Protein AF-A0AAW0WHL3-F1 (afdb_monomer)

Solvent-accessible surface area (backbone atoms only — not comparable to full-atom values): 13696 Å² total; per-residue (Å²): 139,85,84,81,86,74,85,81,77,80,84,83,84,79,87,81,83,86,77,80,96,72,96,85,76,81,80,81,77,78,65,66,91,83,67,75,61,78,53,76,78,51,84,67,48,48,24,46,92,56,57,14,41,67,44,44,52,48,46,15,25,45,14,37,62,62,47,67,28,55,87,68,81,72,62,84,59,88,93,45,64,52,100,60,37,62,56,58,58,31,62,34,59,70,86,75,91,58,86,61,59,57,37,34,36,36,40,37,28,53,90,46,64,87,78,68,83,86,84,86,56,80,92,39,88,88,74,47,74,88,44,60,37,28,32,30,44,75,74,52,76,73,56,55,67,41,48,54,88,66,73,98,44,64,64,37,61,54,45,74,66,46,52,59,39,43,55,73,68,47,67,91,74,38,52,65,62,33,42,93,73,78,81,84,90,82,67,41,42,46,25,53,34,41,34,39,77,60,72,83,74,78,77,83,81,79,86,70,81,82,86,131

Structure (mmCIF, N/CA/C/O backbone):
data_AF-A0AAW0WHL3-F1
#
_entry.id   AF-A0AAW0WHL3-F1
#
loop_
_atom_site.group_PDB
_atom_site.id
_atom_site.type_symbol
_atom_site.label_atom_id
_atom_site.label_alt_id
_atom_site.label_comp_id
_atom_site.label_asym_id
_atom_site.label_entity_id
_atom_site.label_seq_id
_atom_site.pdbx_PDB_ins_code
_atom_site.Cartn_x
_atom_site.Cartn_y
_atom_site.Cartn_z
_atom_site.occupancy
_atom_site.B_iso_or_equiv
_atom_site.auth_seq_id
_atom_site.auth_comp_id
_atom_site.auth_asym_id
_atom_site.auth_atom_id
_atom_site.pdbx_PDB_model_num
ATOM 1 N N . GLY A 1 1 ? -8.095 -9.177 -49.775 1.00 37.09 1 GLY A N 1
ATOM 2 C CA . GLY A 1 1 ? -7.436 -8.198 -48.889 1.00 37.09 1 GLY A CA 1
ATOM 3 C C . GLY A 1 1 ? -8.324 -6.984 -48.756 1.00 37.09 1 GLY A C 1
ATOM 4 O O . GLY A 1 1 ? -8.655 -6.384 -49.768 1.00 37.09 1 GLY A 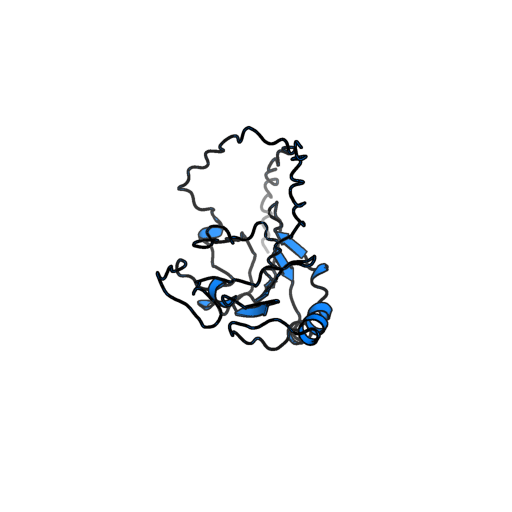O 1
ATOM 5 N N . ARG A 1 2 ? -8.793 -6.676 -47.546 1.00 31.14 2 ARG A N 1
ATOM 6 C CA . ARG A 1 2 ? -9.726 -5.577 -47.272 1.00 31.14 2 ARG A CA 1
ATOM 7 C C . ARG A 1 2 ? -9.172 -4.804 -46.082 1.00 31.14 2 ARG A C 1
ATOM 9 O O . ARG A 1 2 ? -9.153 -5.346 -44.987 1.00 31.14 2 ARG A O 1
ATOM 16 N N . VAL A 1 3 ? -8.740 -3.566 -46.288 1.00 31.14 3 VAL A N 1
ATOM 17 C CA . VAL A 1 3 ? -8.501 -2.628 -45.186 1.00 31.14 3 VAL A CA 1
ATOM 18 C C . VAL A 1 3 ? -9.362 -1.406 -45.462 1.00 31.14 3 VAL A C 1
ATOM 20 O O . VAL A 1 3 ? -9.093 -0.621 -46.368 1.00 31.14 3 VAL A O 1
ATOM 23 N N . LYS A 1 4 ? -10.468 -1.308 -44.719 1.00 29.98 4 LYS A N 1
ATOM 24 C CA . LYS A 1 4 ? -11.281 -0.097 -44.633 1.00 29.98 4 LYS A CA 1
ATOM 25 C C . LYS A 1 4 ? -10.531 0.880 -43.727 1.00 29.98 4 LYS A C 1
ATOM 27 O O . LYS A 1 4 ? -10.245 0.543 -42.585 1.00 29.98 4 LYS A O 1
ATOM 32 N N . ARG A 1 5 ? -10.233 2.076 -44.237 1.00 32.75 5 ARG A N 1
ATOM 33 C CA . ARG A 1 5 ? -9.860 3.231 -43.413 1.00 32.75 5 ARG A CA 1
ATOM 34 C C . ARG A 1 5 ? -11.083 3.627 -42.584 1.00 32.75 5 ARG A C 1
ATOM 36 O O . ARG A 1 5 ? -12.128 3.920 -43.162 1.00 32.75 5 ARG A O 1
ATOM 43 N N . THR A 1 6 ? -10.970 3.607 -41.262 1.00 32.81 6 THR A N 1
ATOM 44 C CA . THR A 1 6 ? -11.944 4.225 -40.358 1.00 32.81 6 THR A CA 1
ATOM 45 C C . THR A 1 6 ? -11.430 5.595 -39.939 1.00 32.81 6 THR A C 1
ATOM 47 O O . THR A 1 6 ? -10.266 5.747 -39.574 1.00 32.81 6 THR A O 1
ATOM 50 N N . ASN A 1 7 ? -12.313 6.584 -40.052 1.00 28.14 7 ASN A N 1
ATOM 51 C CA . ASN A 1 7 ? -12.097 7.981 -39.703 1.00 28.14 7 ASN A CA 1
ATOM 52 C C . ASN A 1 7 ? -11.743 8.131 -38.217 1.00 28.14 7 ASN A C 1
ATOM 54 O O . ASN A 1 7 ? -12.472 7.637 -37.360 1.00 28.14 7 ASN A O 1
ATOM 58 N N . PHE A 1 8 ? -10.660 8.849 -37.925 1.00 29.41 8 PHE A N 1
ATOM 59 C CA . PHE A 1 8 ? -10.383 9.368 -36.589 1.00 29.41 8 PHE A CA 1
ATOM 60 C C . PHE A 1 8 ? -11.231 10.630 -36.374 1.00 29.41 8 PHE A C 1
ATOM 62 O O . PHE A 1 8 ? -11.129 11.576 -37.156 1.00 29.41 8 PHE A O 1
ATOM 69 N N . SER A 1 9 ? -12.073 10.647 -35.337 1.00 28.12 9 SER A N 1
ATOM 70 C CA . SER A 1 9 ? -12.619 11.902 -34.800 1.00 28.12 9 SER A CA 1
ATOM 71 C C . SER A 1 9 ? -11.505 12.676 -34.084 1.00 28.12 9 SER A C 1
ATOM 73 O O . SER A 1 9 ? -10.630 12.043 -33.488 1.00 28.12 9 SER A O 1
ATOM 75 N N . PRO A 1 10 ? -11.511 14.021 -34.122 1.00 27.59 10 PRO A N 1
ATOM 76 C CA . PRO A 1 10 ? -10.500 14.818 -33.435 1.00 27.59 10 PRO A CA 1
ATOM 77 C C . PRO A 1 10 ? -10.608 14.637 -31.909 1.00 27.59 10 PRO A C 1
ATOM 79 O O . PRO A 1 10 ? -11.709 14.394 -31.404 1.00 27.59 10 PRO A O 1
ATOM 82 N N . PRO A 1 11 ? -9.495 14.750 -31.160 1.00 30.69 11 PRO A N 1
ATOM 83 C CA . PRO A 1 11 ? -9.531 14.673 -29.707 1.00 30.69 11 PRO A CA 1
ATOM 84 C C . PRO A 1 11 ? -10.353 15.835 -29.137 1.00 30.69 11 PRO A C 1
ATOM 86 O O . PRO A 1 11 ? -10.144 16.998 -29.480 1.00 30.69 11 PRO A O 1
ATOM 89 N N . VAL A 1 12 ? -11.300 15.494 -28.263 1.00 26.69 12 VAL A N 1
ATOM 90 C CA . VAL A 1 12 ? -12.067 16.447 -27.458 1.00 26.69 12 VAL A CA 1
ATOM 91 C C . VAL A 1 12 ? -11.096 17.135 -26.501 1.00 26.69 12 VAL A C 1
ATOM 93 O O . VAL A 1 12 ? -10.526 16.500 -25.617 1.00 26.69 12 VAL A O 1
ATOM 96 N N . THR A 1 13 ? -10.881 18.432 -26.701 1.00 22.72 13 THR A N 1
ATOM 97 C CA . THR A 1 13 ? -10.148 19.295 -25.773 1.00 22.72 13 THR A CA 1
ATOM 98 C C . THR A 1 13 ? -10.968 19.459 -24.494 1.00 22.72 13 THR A C 1
ATOM 100 O O . THR A 1 13 ? -12.087 19.967 -24.551 1.00 22.72 13 THR A O 1
ATOM 103 N N . PHE A 1 14 ? -10.426 19.061 -23.341 1.00 25.55 14 PHE A N 1
ATOM 104 C CA . PHE A 1 14 ? -10.975 19.453 -22.042 1.00 25.55 14 PHE A CA 1
ATOM 105 C C . PHE A 1 14 ? -10.187 20.647 -21.503 1.00 25.55 14 PHE A C 1
ATOM 107 O O . PHE A 1 14 ? -8.967 20.599 -21.365 1.00 25.55 14 PHE A O 1
ATOM 114 N N . THR A 1 15 ? -10.904 21.736 -21.238 1.00 22.33 15 THR A N 1
ATOM 115 C CA . THR A 1 15 ? -10.380 22.971 -20.653 1.00 22.33 15 THR A CA 1
ATOM 116 C C . THR A 1 15 ? -10.076 22.746 -19.173 1.00 22.33 15 THR A C 1
ATOM 118 O O . THR A 1 15 ? -10.987 22.435 -18.407 1.00 22.33 15 THR A O 1
ATOM 121 N N . LEU A 1 16 ? -8.821 22.931 -18.756 1.00 24.50 16 LEU A N 1
ATOM 122 C CA . LEU A 1 16 ? -8.461 23.017 -17.340 1.00 24.50 16 LEU A CA 1
ATOM 123 C C . LEU A 1 16 ? -8.397 24.499 -16.949 1.00 24.50 16 LEU A C 1
ATOM 125 O O . LEU A 1 16 ? -7.526 25.236 -17.410 1.00 24.50 16 LEU A O 1
ATOM 129 N N . SER A 1 17 ? -9.346 24.953 -16.136 1.00 24.95 17 SER A N 1
ATOM 130 C CA . SER A 1 17 ? -9.350 26.320 -15.609 1.00 24.95 17 SER A CA 1
ATOM 131 C C . SER A 1 17 ? -8.394 26.415 -14.419 1.00 24.95 17 SER A C 1
ATOM 133 O O . SER A 1 17 ? -8.605 25.760 -13.401 1.00 24.95 17 SER A O 1
ATOM 135 N N . TYR A 1 18 ? -7.357 27.243 -14.540 1.00 34.97 18 TYR A N 1
ATOM 136 C CA . TYR A 1 18 ? -6.459 27.618 -13.447 1.00 34.97 18 TYR A CA 1
ATOM 137 C C . TYR A 1 18 ? -7.195 28.532 -12.455 1.00 34.97 18 TYR A C 1
ATOM 139 O O . TYR A 1 18 ? -7.701 29.583 -12.849 1.00 34.97 18 TYR A O 1
ATOM 147 N N . ILE A 1 19 ? -7.253 28.145 -11.178 1.00 36.12 19 ILE A N 1
ATOM 148 C CA . ILE A 1 19 ? -7.745 29.001 -10.091 1.00 36.12 19 ILE A CA 1
ATOM 149 C C . ILE A 1 19 ? -6.558 29.270 -9.154 1.00 36.12 19 ILE A C 1
ATOM 151 O O . ILE A 1 19 ? -6.091 28.332 -8.505 1.00 36.12 19 ILE A O 1
ATOM 155 N N . PRO A 1 20 ? -6.030 30.506 -9.095 1.00 30.03 20 PRO A N 1
ATOM 156 C CA . PRO A 1 20 ? -4.962 30.848 -8.166 1.00 30.03 20 PRO A CA 1
ATOM 157 C C . PRO A 1 20 ? -5.454 30.812 -6.707 1.00 30.03 20 PRO A C 1
ATOM 159 O O . PRO A 1 20 ? -6.644 31.007 -6.446 1.00 30.03 20 PRO A O 1
ATOM 162 N N . PRO A 1 21 ? -4.548 30.563 -5.747 1.00 37.84 21 PRO A N 1
ATOM 163 C CA . PRO A 1 21 ? -4.902 30.370 -4.351 1.00 37.84 21 PRO A CA 1
ATOM 164 C C . PRO A 1 21 ? -5.177 31.717 -3.673 1.00 37.84 21 PRO A C 1
ATOM 166 O O . PRO A 1 21 ? -4.258 32.392 -3.220 1.00 37.84 21 PRO A O 1
ATOM 169 N N . ASP A 1 22 ? -6.450 32.089 -3.568 1.00 35.06 22 ASP A N 1
ATOM 170 C CA . ASP A 1 22 ? -6.924 32.996 -2.520 1.00 35.06 22 ASP A CA 1
ATOM 171 C C . ASP A 1 22 ? -8.140 32.363 -1.821 1.00 35.06 22 ASP A C 1
ATOM 173 O O . ASP A 1 22 ? -9.131 31.957 -2.435 1.00 35.06 22 ASP A O 1
ATOM 177 N N . MET A 1 23 ? -8.001 32.195 -0.509 1.00 47.47 23 MET A N 1
ATOM 178 C CA . MET A 1 23 ? -8.951 31.568 0.391 1.00 47.47 23 MET A CA 1
ATOM 179 C C . MET A 1 23 ? -10.020 32.577 0.816 1.00 47.47 23 MET A C 1
ATOM 181 O O . MET A 1 23 ? -9.799 33.307 1.772 1.00 47.47 23 MET A O 1
ATOM 185 N N . ALA A 1 24 ? -11.200 32.552 0.188 1.00 35.31 24 ALA A N 1
ATOM 186 C CA . ALA A 1 24 ? -12.509 32.766 0.837 1.00 35.31 24 ALA A CA 1
ATOM 187 C C . ALA A 1 24 ? -13.620 32.974 -0.202 1.00 35.31 24 ALA A C 1
ATOM 189 O O . ALA A 1 24 ? -14.166 34.064 -0.315 1.00 35.31 24 ALA A O 1
ATOM 190 N N . GLN A 1 25 ? -13.963 31.924 -0.953 1.00 36.16 25 GLN A N 1
ATOM 191 C CA . GLN A 1 25 ? -15.315 31.628 -1.461 1.00 36.16 25 GLN A CA 1
ATOM 192 C C . GLN A 1 25 ? -15.202 30.440 -2.419 1.00 36.16 25 GLN A C 1
ATOM 194 O O . GLN A 1 25 ? -14.789 30.573 -3.566 1.00 36.16 25 GLN A O 1
ATOM 199 N N . ARG A 1 26 ? -15.539 29.243 -1.928 1.00 38.53 26 ARG A N 1
ATOM 200 C CA . ARG A 1 26 ? -15.668 28.049 -2.772 1.00 38.53 26 ARG A CA 1
ATOM 201 C C . ARG A 1 26 ? -16.904 28.231 -3.663 1.00 38.53 26 ARG A C 1
ATOM 203 O O . ARG A 1 26 ? -17.996 28.342 -3.103 1.00 38.53 26 ARG A O 1
ATOM 210 N N . PRO A 1 27 ? -16.810 28.187 -5.003 1.00 33.56 27 PRO A N 1
ATOM 211 C CA . PRO A 1 27 ? -17.968 27.823 -5.795 1.00 33.56 27 PRO A CA 1
ATOM 212 C C . PRO A 1 27 ? -18.236 26.351 -5.487 1.00 33.56 27 PRO A C 1
ATOM 214 O O . PRO A 1 27 ? -17.395 25.488 -5.744 1.00 33.56 27 PRO A O 1
ATOM 217 N N . VAL A 1 28 ? -19.383 26.053 -4.884 1.00 37.66 28 VAL A N 1
ATOM 218 C CA . VAL A 1 28 ? -19.859 24.673 -4.796 1.00 37.66 28 VAL A CA 1
ATOM 219 C C . VAL A 1 28 ? -20.167 24.250 -6.227 1.00 37.66 28 VAL A C 1
ATOM 221 O O . VAL A 1 28 ? -21.220 24.586 -6.762 1.00 37.66 28 VAL A O 1
ATOM 224 N N . VAL A 1 29 ? -19.232 23.557 -6.876 1.00 41.84 29 VAL A N 1
ATOM 225 C CA . VAL A 1 29 ? -19.552 22.823 -8.096 1.00 41.84 29 VAL A CA 1
ATOM 226 C C . VAL A 1 29 ? -20.509 21.723 -7.661 1.00 41.84 29 VAL A C 1
ATOM 228 O O . VAL A 1 29 ? -20.109 20.739 -7.046 1.00 41.84 29 VAL A O 1
ATOM 231 N N . SER A 1 30 ? -21.799 21.930 -7.916 1.00 38.56 30 SER A N 1
ATOM 232 C CA . SER A 1 30 ? -22.819 20.908 -7.744 1.00 38.56 30 SER A CA 1
ATOM 233 C C . SER A 1 30 ? -22.672 19.886 -8.872 1.00 38.56 30 SER A C 1
ATOM 235 O O . SER A 1 30 ? -23.465 19.859 -9.814 1.00 38.56 30 SER A O 1
ATOM 237 N N . THR A 1 31 ? -21.644 19.043 -8.808 1.00 43.47 31 THR A N 1
ATOM 238 C CA . THR A 1 31 ? -21.809 17.696 -9.348 1.00 43.47 31 THR A CA 1
ATOM 239 C C . THR A 1 31 ? -22.897 17.048 -8.496 1.00 43.47 31 THR A C 1
ATOM 241 O O . THR A 1 31 ? -22.872 17.149 -7.266 1.00 43.47 31 THR A O 1
ATOM 244 N N . SER A 1 32 ? -23.936 16.482 -9.116 1.00 41.97 32 SER A N 1
ATOM 245 C CA . SER A 1 32 ? -24.928 15.723 -8.354 1.00 41.97 32 SER A CA 1
ATOM 246 C C . SER A 1 32 ? -24.169 14.668 -7.553 1.00 41.97 32 SER A C 1
ATOM 248 O O . SER A 1 32 ? -23.456 13.864 -8.156 1.00 41.97 32 SER A O 1
ATOM 250 N N . ARG A 1 33 ? -24.296 14.683 -6.221 1.00 48.84 33 ARG A N 1
ATOM 251 C CA . ARG A 1 33 ? -23.573 13.775 -5.310 1.00 48.84 33 ARG A CA 1
ATOM 252 C C . ARG A 1 33 ? -23.798 12.285 -5.617 1.00 48.84 33 ARG A C 1
ATOM 254 O O . ARG A 1 33 ? -23.054 11.458 -5.112 1.00 48.84 33 ARG A O 1
ATOM 261 N N . ASP A 1 34 ? -24.769 11.969 -6.473 1.00 53.69 34 ASP A N 1
ATOM 262 C CA . ASP A 1 34 ? -25.203 10.610 -6.795 1.00 53.69 34 ASP A CA 1
ATOM 263 C C . ASP A 1 34 ? -24.563 9.991 -8.050 1.00 53.69 34 ASP A C 1
ATOM 265 O O . ASP A 1 34 ? -24.811 8.821 -8.334 1.00 53.69 34 ASP A O 1
ATOM 269 N N . GLN A 1 35 ? -23.747 10.717 -8.828 1.00 63.94 35 GLN A N 1
ATOM 270 C CA . GLN A 1 35 ? -23.066 10.109 -9.982 1.00 63.94 35 GLN A CA 1
ATOM 271 C C . GLN A 1 35 ? -21.653 9.664 -9.617 1.00 63.94 35 GLN A C 1
ATOM 273 O O . GLN A 1 35 ? -20.721 10.469 -9.582 1.00 63.94 35 GLN A O 1
ATOM 278 N N . LYS A 1 36 ? -21.501 8.354 -9.388 1.00 74.38 36 LYS A N 1
ATOM 279 C CA . LYS A 1 36 ? -20.187 7.711 -9.301 1.00 74.38 36 LYS A CA 1
ATOM 280 C C . LYS A 1 36 ? -19.392 7.980 -10.587 1.00 74.38 36 LYS A C 1
ATOM 282 O O . LYS A 1 36 ? -19.973 8.005 -11.678 1.00 74.38 36 LYS A O 1
ATOM 287 N N . PRO A 1 37 ? -18.071 8.190 -10.493 1.00 80.75 37 PRO A N 1
ATOM 288 C CA . PRO A 1 37 ? -17.254 8.354 -11.683 1.00 80.75 37 PRO A CA 1
ATOM 289 C C . PRO A 1 37 ? -17.290 7.068 -12.514 1.00 80.75 37 PRO A C 1
ATOM 291 O O . PRO A 1 37 ? -17.301 5.970 -11.969 1.00 80.75 37 PRO A O 1
ATOM 294 N N . LYS A 1 38 ? -17.257 7.190 -13.846 1.00 85.88 38 LYS A N 1
ATOM 295 C CA . LYS A 1 38 ? -17.364 6.034 -14.758 1.00 85.88 38 LYS A CA 1
ATOM 296 C C . LYS A 1 38 ? -16.310 4.950 -14.508 1.00 85.88 38 LYS A C 1
ATOM 298 O O . LYS A 1 38 ? -16.563 3.786 -14.786 1.00 85.88 38 LYS A O 1
ATOM 303 N N . PHE A 1 39 ? -15.130 5.319 -14.001 1.00 83.50 39 PHE A N 1
ATOM 304 C CA . PHE A 1 39 ? -14.087 4.340 -13.693 1.00 83.50 39 PHE A CA 1
ATOM 305 C C . PHE A 1 39 ? -14.453 3.435 -12.505 1.00 83.50 39 PHE A C 1
ATOM 307 O O . PHE A 1 39 ? -13.908 2.343 -12.417 1.00 83.50 39 PHE A O 1
ATOM 314 N N . ALA A 1 40 ? -15.382 3.843 -11.631 1.00 82.12 40 ALA A N 1
ATOM 315 C CA . ALA A 1 40 ? -15.825 3.045 -10.485 1.00 82.12 40 ALA A CA 1
ATOM 316 C C . ALA A 1 40 ? -16.669 1.819 -10.886 1.00 82.12 40 ALA A C 1
ATOM 318 O O . ALA A 1 40 ? -16.956 0.972 -10.049 1.00 82.12 40 ALA A O 1
ATOM 319 N N . GLU A 1 41 ? -17.072 1.717 -12.157 1.00 86.38 41 GLU A N 1
ATOM 320 C CA . GLU A 1 41 ? -17.719 0.526 -12.727 1.00 86.38 41 GLU A CA 1
ATOM 321 C C . GLU A 1 41 ? -16.700 -0.472 -13.317 1.00 86.38 41 GLU A C 1
ATOM 323 O O . GLU A 1 41 ? -17.083 -1.550 -13.771 1.00 86.38 41 GLU A O 1
ATOM 328 N N . LEU A 1 42 ? -15.408 -0.118 -13.357 1.00 88.06 42 LEU A N 1
ATOM 329 C CA . LEU A 1 42 ? -14.337 -0.968 -13.883 1.00 88.06 42 LEU A CA 1
ATOM 330 C C . LEU A 1 42 ? -13.759 -1.888 -12.800 1.00 88.06 42 LEU A C 1
ATOM 332 O O . LEU A 1 42 ? -13.988 -1.709 -11.606 1.00 88.06 42 LEU A O 1
ATOM 336 N N . ASN A 1 43 ? -12.961 -2.871 -13.227 1.00 87.81 43 ASN A N 1
ATOM 337 C CA . ASN A 1 43 ? -12.283 -3.787 -12.313 1.00 87.81 43 ASN A CA 1
ATOM 338 C C . ASN A 1 43 ? -11.306 -3.039 -11.393 1.00 87.81 43 ASN A C 1
ATOM 340 O O . ASN A 1 43 ? -10.445 -2.295 -11.870 1.00 87.81 43 ASN A O 1
ATOM 344 N N . ASN A 1 44 ? -11.373 -3.325 -10.093 1.00 88.88 44 ASN A N 1
ATOM 345 C CA . ASN A 1 44 ? -10.368 -2.884 -9.134 1.00 88.88 44 ASN A CA 1
ATOM 346 C C . ASN A 1 44 ? -9.065 -3.681 -9.332 1.00 88.88 44 ASN A C 1
ATOM 348 O O . ASN A 1 44 ? -8.964 -4.830 -8.911 1.00 88.88 44 ASN A O 1
ATOM 352 N N . LEU A 1 45 ? -8.057 -3.071 -9.960 1.00 87.25 45 LEU A N 1
ATOM 353 C CA . LEU A 1 45 ? -6.801 -3.744 -10.313 1.00 87.25 45 LEU A CA 1
ATOM 354 C C . LEU A 1 45 ? -5.932 -4.128 -9.102 1.00 87.25 45 LEU A C 1
ATOM 356 O O . LEU A 1 45 ? -5.098 -5.028 -9.230 1.00 87.25 45 LEU A O 1
ATOM 360 N N . ILE A 1 46 ? -6.114 -3.475 -7.948 1.00 90.88 46 ILE A N 1
ATOM 361 C CA . ILE A 1 46 ? -5.387 -3.794 -6.707 1.00 90.88 46 ILE A CA 1
ATOM 362 C C . ILE A 1 46 ? -6.126 -4.807 -5.825 1.00 90.88 46 ILE A C 1
ATOM 364 O O . ILE A 1 46 ? -5.589 -5.199 -4.795 1.00 90.88 46 ILE A O 1
ATOM 368 N N . SER A 1 47 ? -7.325 -5.245 -6.227 1.00 87.62 47 SER A N 1
ATOM 369 C CA . SER A 1 47 ? -8.127 -6.199 -5.458 1.00 87.62 47 SER A CA 1
ATOM 370 C C . SER A 1 47 ? -7.336 -7.465 -5.142 1.00 87.62 47 SER A C 1
ATOM 372 O O . SER A 1 47 ? -6.788 -8.118 -6.040 1.00 87.62 47 SER A O 1
ATOM 374 N N . GLU A 1 48 ? -7.349 -7.860 -3.870 1.00 89.62 48 GLU A N 1
ATOM 375 C CA . GLU A 1 48 ? -6.766 -9.127 -3.425 1.00 89.62 48 GLU A CA 1
ATOM 376 C C . GLU A 1 48 ? -7.388 -10.336 -4.148 1.00 89.62 48 GLU A C 1
ATOM 378 O O . GLU A 1 48 ? -6.690 -11.305 -4.452 1.00 89.62 48 GLU A O 1
ATOM 383 N N . LYS A 1 49 ? -8.673 -10.262 -4.539 1.00 91.62 49 LYS A N 1
ATOM 384 C CA . LYS A 1 49 ? -9.365 -11.340 -5.271 1.00 91.62 49 LYS A CA 1
ATOM 385 C C . LYS A 1 49 ? -8.820 -11.537 -6.679 1.00 91.62 49 LYS A C 1
ATOM 387 O O . LYS A 1 49 ? -8.889 -12.642 -7.214 1.00 91.62 49 LYS A O 1
ATOM 392 N N . LEU A 1 50 ? -8.282 -10.477 -7.281 1.00 87.56 50 LEU A N 1
ATOM 393 C CA . LEU A 1 50 ? -7.583 -10.550 -8.563 1.00 87.56 50 LEU A CA 1
ATOM 394 C C . LEU A 1 50 ? -6.103 -10.921 -8.400 1.00 87.56 50 LEU A C 1
ATOM 396 O O . LEU A 1 50 ? -5.406 -11.039 -9.402 1.00 87.56 50 LEU A O 1
ATOM 400 N N . GLY A 1 51 ? -5.619 -11.119 -7.170 1.00 88.81 51 GLY A N 1
ATOM 401 C CA . GLY A 1 51 ? -4.217 -11.399 -6.859 1.00 88.81 51 GLY A CA 1
ATOM 402 C C . GLY A 1 51 ? -3.380 -10.149 -6.576 1.00 88.81 51 GLY A C 1
ATOM 403 O O . GLY A 1 51 ? -2.147 -10.228 -6.600 1.00 88.81 51 GLY A O 1
ATOM 404 N N . GLY A 1 52 ? -4.031 -9.001 -6.355 1.00 90.19 52 GLY A N 1
ATOM 405 C CA . GLY A 1 52 ? -3.371 -7.783 -5.908 1.00 90.19 52 GLY A CA 1
ATOM 406 C C . GLY A 1 52 ? -2.703 -8.007 -4.556 1.00 90.19 52 GLY A C 1
ATOM 407 O O . GLY A 1 52 ? -3.228 -8.727 -3.709 1.00 90.19 52 GLY A O 1
ATOM 408 N N . ARG A 1 53 ? -1.508 -7.450 -4.368 1.00 93.88 53 ARG A N 1
ATOM 409 C CA . ARG A 1 53 ? -0.738 -7.654 -3.134 1.00 93.88 53 ARG A CA 1
ATOM 410 C C . ARG A 1 53 ? 0.145 -6.469 -2.813 1.00 93.88 53 ARG A C 1
ATOM 412 O O . ARG A 1 53 ? 0.732 -5.875 -3.713 1.00 93.88 53 ARG A O 1
ATOM 419 N N . VAL A 1 54 ? 0.299 -6.173 -1.532 1.00 96.25 54 VAL A N 1
ATOM 420 C CA . VAL A 1 54 ? 1.333 -5.254 -1.063 1.00 96.25 54 VAL A CA 1
ATOM 421 C C . VAL A 1 54 ? 2.680 -5.978 -1.131 1.00 96.25 54 VAL A C 1
ATOM 423 O O . VAL A 1 54 ? 2.809 -7.112 -0.683 1.00 96.25 54 VAL A O 1
ATOM 426 N N . LEU A 1 55 ? 3.679 -5.350 -1.740 1.00 95.19 55 LEU A N 1
ATOM 427 C CA . LEU A 1 55 ? 5.059 -5.826 -1.807 1.00 95.19 55 LEU A CA 1
ATOM 428 C C . LEU A 1 55 ? 5.960 -5.125 -0.786 1.00 95.19 55 LEU A C 1
ATOM 430 O O . LEU A 1 55 ? 6.940 -5.708 -0.349 1.00 95.19 55 LEU A O 1
ATOM 434 N N . PHE A 1 56 ? 5.654 -3.882 -0.414 1.00 96.38 56 PHE A N 1
ATOM 435 C CA . PHE A 1 56 ? 6.491 -3.094 0.492 1.00 96.38 56 PHE A CA 1
ATOM 436 C C . PHE A 1 56 ? 5.670 -2.010 1.187 1.00 96.38 56 PHE A C 1
ATOM 438 O O . PHE A 1 56 ? 4.689 -1.530 0.630 1.00 96.38 56 PHE A O 1
ATOM 445 N N . THR A 1 57 ? 6.098 -1.582 2.364 1.00 96.00 57 THR A N 1
ATOM 446 C CA . THR A 1 57 ? 5.565 -0.433 3.103 1.00 96.00 57 THR A CA 1
ATOM 447 C C . THR A 1 57 ? 6.722 0.216 3.839 1.00 96.00 57 THR A C 1
ATOM 449 O O . THR A 1 57 ? 7.631 -0.475 4.292 1.00 96.00 57 THR A O 1
ATOM 452 N N . THR A 1 58 ? 6.714 1.540 3.976 1.00 94.69 58 THR A N 1
ATOM 453 C CA . THR A 1 58 ? 7.673 2.197 4.873 1.00 94.69 58 THR A CA 1
ATOM 454 C C . THR A 1 58 ? 7.340 1.957 6.340 1.00 94.69 58 THR A C 1
ATOM 456 O O . THR A 1 58 ? 8.248 1.874 7.161 1.00 94.69 58 THR A O 1
ATOM 459 N N . ASP A 1 59 ? 6.054 1.855 6.672 1.00 95.25 59 ASP A N 1
ATOM 460 C CA . ASP A 1 59 ? 5.541 1.708 8.033 1.00 95.25 59 ASP A CA 1
ATOM 461 C C . ASP A 1 59 ? 4.153 1.045 7.977 1.00 95.25 59 ASP A C 1
ATOM 463 O O . ASP A 1 59 ? 3.364 1.340 7.084 1.00 95.25 59 ASP A O 1
ATOM 467 N N . ASP A 1 60 ? 3.868 0.141 8.910 1.00 96.94 60 ASP A N 1
ATOM 468 C CA . ASP A 1 60 ? 2.557 -0.497 9.123 1.00 96.94 60 ASP A CA 1
ATOM 469 C C . ASP A 1 60 ? 2.204 -0.481 10.612 1.00 96.94 60 ASP A C 1
ATOM 471 O O . ASP A 1 60 ? 1.700 -1.457 11.172 1.00 96.94 60 ASP A O 1
ATOM 475 N N . TRP A 1 61 ? 2.561 0.587 11.322 1.00 95.62 61 TRP A N 1
ATOM 476 C CA . TRP A 1 61 ? 2.550 0.518 12.773 1.00 95.62 61 TRP A CA 1
ATOM 477 C C . TRP A 1 61 ? 1.150 0.294 13.348 1.00 95.62 61 TRP A C 1
ATOM 479 O O . TRP A 1 61 ? 0.980 -0.604 14.167 1.00 95.62 61 TRP A O 1
ATOM 489 N N . PHE A 1 62 ? 0.159 1.094 12.945 1.00 95.31 62 PHE A N 1
ATOM 490 C CA . PHE A 1 62 ? -1.180 1.055 13.542 1.00 95.31 62 PHE A CA 1
ATOM 491 C C . PHE A 1 62 ? -2.136 0.123 12.797 1.00 95.31 62 PHE A C 1
ATOM 493 O O . PHE A 1 62 ? -2.936 -0.559 13.436 1.00 95.31 62 PHE A O 1
ATOM 500 N N . ALA A 1 63 ? -2.037 0.063 11.469 1.00 96.00 63 ALA A N 1
ATOM 501 C CA . ALA A 1 63 ? -2.809 -0.853 10.638 1.00 96.00 63 ALA A CA 1
ATOM 502 C C . ALA A 1 63 ? -2.055 -1.150 9.336 1.00 96.00 63 ALA A C 1
ATOM 504 O O . ALA A 1 63 ? -1.395 -0.262 8.801 1.00 96.00 63 ALA A O 1
ATOM 505 N N . VAL A 1 64 ? -2.149 -2.388 8.840 1.00 97.81 64 VAL A N 1
ATOM 506 C CA . VAL A 1 64 ? -1.367 -2.875 7.692 1.00 97.81 64 VAL A CA 1
ATOM 507 C C . VAL A 1 64 ? -1.943 -2.429 6.344 1.00 97.81 64 VAL A C 1
ATOM 509 O O . VAL A 1 64 ? -3.161 -2.351 6.170 1.00 97.81 64 VAL A O 1
ATOM 512 N N . ALA A 1 65 ? -1.070 -2.184 5.366 1.00 96.50 65 ALA A N 1
ATOM 513 C CA . ALA A 1 65 ? -1.451 -1.727 4.028 1.00 96.50 65 ALA A CA 1
ATOM 514 C C . ALA A 1 65 ? -2.396 -2.669 3.261 1.00 96.50 65 ALA A C 1
ATOM 516 O O . ALA A 1 65 ? -3.164 -2.215 2.414 1.00 96.50 65 ALA A O 1
ATOM 517 N N . GLU A 1 66 ? -2.390 -3.967 3.567 1.00 96.44 66 GLU A N 1
ATOM 518 C CA . GLU A 1 66 ? -3.253 -4.985 2.959 1.00 96.44 66 GLU A CA 1
ATOM 519 C C . GLU A 1 66 ? -4.741 -4.665 3.132 1.00 96.44 66 GLU A C 1
ATOM 521 O O . GLU A 1 66 ? -5.548 -5.029 2.281 1.00 96.44 66 GLU A O 1
ATOM 526 N N . ASN A 1 67 ? -5.111 -3.923 4.181 1.00 95.44 67 ASN A N 1
ATOM 527 C CA . ASN A 1 67 ? -6.489 -3.484 4.380 1.00 95.44 67 ASN A CA 1
ATOM 528 C C . ASN A 1 67 ? -7.016 -2.627 3.213 1.00 95.44 67 ASN A C 1
ATOM 530 O O . ASN A 1 67 ? -8.209 -2.667 2.938 1.00 95.44 67 ASN A O 1
ATOM 534 N N . MET A 1 68 ? -6.147 -1.915 2.484 1.00 93.88 68 MET A N 1
ATOM 535 C CA . MET A 1 68 ? -6.539 -1.103 1.320 1.00 93.88 68 MET A CA 1
ATOM 536 C C . MET A 1 68 ? -6.937 -1.935 0.091 1.00 93.88 68 MET A C 1
ATOM 538 O O . MET A 1 68 ? -7.486 -1.392 -0.865 1.00 93.88 68 MET A O 1
ATOM 542 N N . LEU A 1 69 ? -6.616 -3.233 0.069 1.00 92.44 69 LEU A N 1
ATOM 543 C CA . LEU A 1 69 ? -6.849 -4.117 -1.081 1.00 92.44 69 LEU A CA 1
ATOM 544 C C . LEU A 1 69 ? -8.201 -4.841 -0.990 1.00 92.44 69 LEU A C 1
ATOM 546 O O . LEU A 1 69 ? -8.603 -5.526 -1.938 1.00 92.44 69 LEU A O 1
ATOM 550 N N . LYS A 1 70 ? -8.887 -4.699 0.148 1.00 90.31 70 LYS A N 1
ATOM 551 C CA . LYS A 1 70 ? -10.203 -5.276 0.405 1.00 90.31 70 LYS A CA 1
ATOM 552 C C . LYS A 1 70 ? -11.265 -4.607 -0.468 1.00 90.31 70 LYS A C 1
ATOM 554 O O . LYS A 1 70 ? -11.198 -3.421 -0.769 1.00 90.31 70 LYS A O 1
ATOM 559 N N . GLU A 1 71 ? -12.262 -5.384 -0.885 1.00 87.94 71 GLU A N 1
ATOM 560 C CA . GLU A 1 71 ? -13.370 -4.885 -1.718 1.00 87.94 71 GLU A CA 1
ATOM 561 C C . GLU A 1 71 ? -14.606 -4.467 -0.915 1.00 87.94 71 GLU A C 1
ATOM 563 O O . GLU A 1 71 ? -15.510 -3.839 -1.468 1.00 87.94 71 GLU A O 1
ATOM 568 N N . ASN A 1 72 ? -14.701 -4.873 0.352 1.00 89.06 72 ASN A N 1
ATOM 569 C CA . ASN A 1 72 ? -15.784 -4.433 1.223 1.00 89.06 72 ASN A CA 1
ATOM 570 C C . ASN A 1 72 ? -15.576 -2.978 1.650 1.00 89.06 72 ASN A C 1
ATOM 572 O O . ASN A 1 72 ? -14.460 -2.470 1.655 1.00 89.06 72 ASN A O 1
ATOM 576 N N . GLU A 1 73 ? -16.670 -2.328 2.039 1.00 87.75 73 GLU A N 1
ATOM 577 C CA . GLU A 1 73 ? -16.596 -1.021 2.688 1.00 87.75 73 GLU A CA 1
ATOM 578 C C . GLU A 1 73 ? -15.791 -1.125 3.988 1.00 87.75 73 GLU A C 1
ATOM 580 O O . GLU A 1 73 ? -15.864 -2.144 4.687 1.00 87.75 73 GLU A O 1
ATOM 585 N N . ALA A 1 74 ? -15.048 -0.062 4.304 1.00 87.62 74 ALA A N 1
ATOM 586 C CA . ALA A 1 74 ? -14.236 0.005 5.509 1.00 87.62 74 ALA A CA 1
ATOM 587 C C . ALA A 1 74 ? -15.106 -0.150 6.766 1.00 87.62 74 ALA A C 1
ATOM 589 O O . ALA A 1 74 ? -16.090 0.573 6.970 1.00 87.62 74 ALA A O 1
ATOM 590 N N . GLU A 1 75 ? -14.728 -1.081 7.636 1.00 94.00 75 GLU A N 1
ATOM 591 C CA . GLU A 1 75 ? -15.437 -1.354 8.880 1.00 94.00 75 GLU A CA 1
ATOM 592 C C . GLU A 1 75 ? -14.991 -0.421 10.016 1.00 94.00 75 GLU A C 1
ATOM 594 O O . GLU A 1 75 ? -13.803 -0.181 10.237 1.00 94.00 75 GLU A O 1
ATOM 599 N N . TRP A 1 76 ? -15.952 0.036 10.822 1.00 91.31 76 TRP A N 1
ATOM 600 C CA . TRP A 1 76 ? -15.680 0.657 12.118 1.00 91.31 76 TRP A CA 1
ATOM 601 C C . TRP A 1 76 ? -16.082 -0.279 13.248 1.00 91.31 76 TRP A C 1
ATOM 603 O O . TRP A 1 76 ? -17.234 -0.712 13.323 1.00 91.31 76 TRP A O 1
ATOM 613 N N . LYS A 1 77 ? -15.148 -0.545 14.164 1.00 92.50 77 LYS A N 1
ATOM 614 C CA . LYS A 1 77 ? -15.411 -1.343 15.363 1.00 92.50 77 LYS A CA 1
ATOM 615 C C . LYS A 1 77 ? -15.217 -0.491 16.606 1.00 92.50 77 LYS A C 1
ATOM 617 O O . LYS A 1 77 ? -14.104 -0.104 16.963 1.00 92.50 77 LYS A O 1
ATOM 622 N N . GLU A 1 78 ? -16.334 -0.158 17.243 1.00 93.94 78 GLU A N 1
ATOM 623 C CA . GLU A 1 78 ? -16.336 0.658 18.452 1.00 93.94 78 GLU A CA 1
ATOM 624 C C . GLU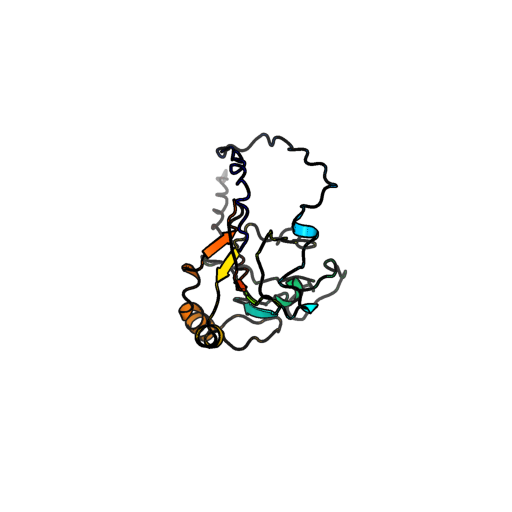 A 1 78 ? -15.642 -0.091 19.597 1.00 93.94 78 GLU A C 1
ATOM 626 O O . GLU A 1 78 ? -15.987 -1.231 19.896 1.00 93.94 78 GLU A O 1
ATOM 631 N N . GLY A 1 79 ? -14.672 0.555 20.246 1.00 93.19 79 GLY A N 1
ATOM 632 C CA . GLY A 1 79 ? -13.960 -0.017 21.391 1.00 93.19 79 GLY A CA 1
ATOM 633 C C . GLY A 1 79 ? -12.926 -1.105 21.080 1.00 93.19 79 GLY A C 1
ATOM 634 O O . GLY A 1 79 ? -12.365 -1.649 22.027 1.00 93.19 79 GLY A O 1
ATOM 635 N N . GLU A 1 80 ? -12.636 -1.403 19.809 1.00 96.38 80 GLU A N 1
ATOM 636 C CA . GLU A 1 80 ? -11.604 -2.383 19.441 1.00 96.38 80 GLU A CA 1
ATOM 637 C C . GLU A 1 80 ? -10.205 -1.756 19.372 1.00 96.38 80 GLU A C 1
ATOM 639 O O . GLU A 1 80 ? -9.983 -0.710 18.750 1.00 96.38 80 GLU A O 1
ATOM 644 N N . PHE A 1 81 ? -9.239 -2.432 19.994 1.00 96.12 81 PHE A N 1
ATOM 645 C CA . PHE A 1 81 ? -7.841 -2.014 20.070 1.00 96.12 81 PHE A CA 1
ATOM 646 C C . PHE A 1 81 ? -6.915 -3.204 19.823 1.00 96.12 81 PHE A C 1
ATOM 648 O O . PHE A 1 81 ? -7.189 -4.332 20.227 1.00 96.12 81 PHE A O 1
ATOM 655 N N . THR A 1 82 ? -5.795 -2.930 19.173 1.00 96.00 82 THR A N 1
ATOM 656 C CA . THR A 1 82 ? -4.669 -3.840 18.982 1.00 96.00 82 THR A CA 1
ATOM 657 C C . THR A 1 82 ? -3.552 -3.470 19.961 1.00 96.00 82 THR A C 1
ATOM 659 O O . THR A 1 82 ? -3.613 -2.448 20.649 1.00 96.00 82 THR A O 1
ATOM 662 N N . GLU A 1 83 ? -2.485 -4.266 20.006 1.00 96.19 83 GLU A N 1
ATOM 663 C CA . GLU A 1 83 ? -1.283 -3.917 20.780 1.00 96.19 83 GLU A CA 1
ATOM 664 C C . GLU A 1 83 ? -0.629 -2.611 20.299 1.00 96.19 83 GLU A C 1
ATOM 666 O O . GLU A 1 83 ? 0.079 -1.948 21.058 1.00 96.19 83 GLU A O 1
ATOM 671 N N . CYS A 1 84 ? -0.887 -2.218 19.050 1.00 95.50 84 CYS A N 1
ATOM 672 C CA . CYS A 1 84 ? -0.296 -1.041 18.432 1.00 95.50 84 CYS A CA 1
ATOM 673 C C . CYS A 1 84 ? -1.177 0.210 18.537 1.00 95.50 84 CYS A C 1
ATOM 675 O O . CYS A 1 84 ? -0.665 1.302 18.311 1.00 95.50 84 CYS A O 1
ATOM 677 N N . GLY A 1 85 ? -2.458 0.099 18.903 1.00 94.69 85 GLY A N 1
ATOM 678 C CA . GLY A 1 85 ? -3.366 1.244 19.010 1.00 94.69 85 GLY A CA 1
ATOM 679 C C . GLY A 1 85 ? -4.823 0.887 18.741 1.00 94.69 85 GLY A C 1
ATOM 680 O O . GLY A 1 85 ? -5.250 -0.240 18.963 1.00 94.69 85 GLY A O 1
ATOM 681 N N . LYS A 1 86 ? -5.620 1.858 18.286 1.00 93.38 86 LYS A N 1
ATOM 682 C CA . LYS A 1 86 ? -7.000 1.587 17.866 1.00 93.38 86 LYS A CA 1
ATOM 683 C C . LYS A 1 86 ? -6.992 0.683 16.632 1.00 93.38 86 LYS A C 1
ATOM 685 O O . LYS A 1 86 ? -6.175 0.884 15.741 1.00 93.38 86 LYS A O 1
ATOM 690 N N . TRP A 1 87 ? -7.896 -0.293 16.575 1.00 96.19 87 TRP A N 1
ATOM 691 C CA . TRP A 1 87 ? -8.060 -1.095 15.367 1.00 96.19 87 TRP A CA 1
ATOM 692 C C . TRP A 1 87 ? -8.683 -0.249 14.248 1.00 96.19 87 TRP A C 1
ATOM 694 O O . TRP A 1 87 ? -9.713 0.391 14.466 1.00 96.19 87 TRP A O 1
ATOM 704 N N . MET A 1 88 ? -8.075 -0.273 13.060 1.00 92.12 88 MET A N 1
ATOM 705 C CA . MET A 1 88 ? -8.541 0.457 11.879 1.00 92.12 88 MET A CA 1
ATOM 706 C C . MET A 1 88 ? -8.602 -0.468 10.662 1.00 92.12 88 MET A C 1
ATOM 708 O O . MET A 1 88 ? -7.675 -1.245 10.419 1.00 92.12 88 MET A O 1
ATOM 712 N N . ASP A 1 89 ? -9.670 -0.350 9.871 1.00 91.81 89 ASP A N 1
ATOM 713 C CA . ASP A 1 89 ? -9.825 -1.053 8.592 1.00 91.81 89 ASP A CA 1
ATOM 714 C C . ASP A 1 89 ? -9.284 -0.209 7.432 1.00 91.81 89 ASP A C 1
ATOM 716 O O . ASP A 1 89 ? -10.012 0.297 6.583 1.00 91.81 89 ASP A O 1
ATOM 720 N N . GLY A 1 90 ? -7.976 0.011 7.460 1.00 91.94 90 GLY A N 1
ATOM 721 C CA . GLY A 1 90 ? -7.239 0.783 6.467 1.00 91.94 90 GLY A CA 1
ATOM 722 C C . GLY A 1 90 ? -5.740 0.664 6.712 1.00 91.94 90 GLY A C 1
ATOM 723 O O . GLY A 1 90 ? -5.309 -0.177 7.502 1.00 91.94 90 GLY A O 1
ATOM 724 N N . TRP A 1 91 ? -4.949 1.500 6.047 1.00 95.50 91 TRP A N 1
ATOM 725 C CA . TRP A 1 91 ? -3.515 1.609 6.309 1.00 95.50 91 TRP A CA 1
ATOM 726 C C . TRP A 1 91 ? -3.238 2.818 7.197 1.00 95.50 91 TRP A C 1
ATOM 728 O O . TRP A 1 91 ? -3.650 3.930 6.866 1.00 95.50 91 TRP A O 1
ATOM 738 N N . GLU A 1 92 ? -2.547 2.615 8.318 1.00 93.88 92 GLU A N 1
ATOM 739 C CA . GLU A 1 92 ? -2.220 3.706 9.235 1.00 93.88 92 GLU A CA 1
ATOM 740 C C . GLU A 1 92 ? -0.783 3.601 9.739 1.00 93.88 92 GLU A C 1
ATOM 742 O O . GLU A 1 92 ? -0.398 2.638 10.411 1.00 93.88 92 GLU A O 1
ATOM 747 N N . THR A 1 93 ? -0.009 4.647 9.450 1.00 92.94 93 THR A N 1
ATOM 748 C CA . THR A 1 93 ? 1.396 4.763 9.836 1.00 92.94 93 THR A CA 1
ATOM 749 C C . THR A 1 93 ? 1.592 5.657 11.053 1.00 92.94 93 THR A C 1
ATOM 751 O O . THR A 1 93 ? 0.724 6.440 11.459 1.00 92.94 93 THR A O 1
ATOM 754 N N . ARG A 1 94 ? 2.780 5.587 11.657 1.00 92.00 94 ARG A N 1
ATOM 755 C CA . ARG A 1 94 ? 3.171 6.572 12.674 1.00 92.00 94 ARG A CA 1
ATOM 756 C C . ARG A 1 94 ? 3.305 7.971 12.091 1.00 92.00 94 ARG A C 1
ATOM 758 O O . ARG A 1 94 ? 3.839 8.192 11.012 1.00 92.00 94 ARG A O 1
ATOM 765 N N . ARG A 1 95 ? 2.946 8.968 12.907 1.00 86.94 95 ARG A N 1
ATOM 766 C CA . ARG A 1 95 ? 3.180 10.381 12.580 1.00 86.94 95 ARG A CA 1
ATOM 767 C C . ARG A 1 95 ? 4.664 10.645 12.334 1.00 86.94 95 ARG A C 1
ATOM 769 O O . ARG A 1 95 ? 5.474 10.617 13.269 1.00 86.94 95 ARG A O 1
ATOM 776 N N . LYS A 1 96 ? 5.001 11.005 11.099 1.00 81.69 96 LYS A N 1
ATOM 777 C CA . LYS A 1 96 ? 6.356 11.402 10.725 1.00 81.69 96 LYS A CA 1
ATOM 778 C C . LYS A 1 96 ? 6.666 12.809 11.247 1.00 81.69 96 LYS A C 1
ATOM 780 O O . LYS A 1 96 ? 5.891 13.743 11.075 1.00 81.69 96 LYS A O 1
ATOM 785 N N . ARG A 1 97 ? 7.811 12.961 11.922 1.00 85.88 97 ARG A N 1
ATOM 786 C CA . ARG A 1 97 ? 8.335 14.253 12.432 1.00 85.88 97 ARG A CA 1
ATOM 787 C C . ARG A 1 97 ? 9.592 14.716 11.688 1.00 85.88 97 ARG A C 1
ATOM 789 O O . ARG A 1 97 ? 10.316 15.586 12.161 1.00 85.88 97 ARG A O 1
ATOM 796 N N . LYS A 1 98 ? 9.882 14.074 10.560 1.00 82.38 98 LYS A N 1
ATOM 797 C CA . LYS A 1 98 ? 11.015 14.348 9.676 1.00 82.38 98 LYS A CA 1
ATOM 798 C C . LYS A 1 98 ? 10.466 14.608 8.269 1.00 82.38 98 LYS A C 1
ATOM 800 O O . LYS A 1 98 ? 9.380 14.106 7.975 1.00 82.38 98 LYS A O 1
ATOM 805 N N . PRO A 1 99 ? 11.190 15.345 7.410 1.00 82.38 99 PRO A N 1
ATOM 806 C CA . PRO A 1 99 ? 10.802 15.502 6.014 1.00 82.38 99 PRO A CA 1
ATOM 807 C C . PRO A 1 99 ? 10.641 14.150 5.315 1.00 82.38 99 PRO A C 1
ATOM 809 O O . PRO A 1 99 ? 11.355 13.195 5.624 1.00 82.38 99 PRO A O 1
ATOM 812 N N . GLY A 1 100 ? 9.722 14.098 4.358 1.00 83.56 100 GLY A N 1
ATOM 813 C CA . GLY A 1 100 ? 9.373 12.888 3.624 1.00 83.56 100 GLY A CA 1
ATOM 814 C C . GLY A 1 100 ? 7.933 12.469 3.884 1.00 83.56 100 GLY A C 1
ATOM 815 O O . GLY A 1 100 ? 7.150 13.212 4.470 1.00 83.56 100 GLY A O 1
ATOM 816 N N . HIS A 1 101 ? 7.602 11.271 3.426 1.00 83.62 101 HIS A N 1
ATOM 817 C CA . HIS A 1 101 ? 6.268 10.696 3.500 1.00 83.62 101 HIS A CA 1
ATOM 818 C C . HIS A 1 101 ? 6.354 9.183 3.716 1.00 83.62 101 HIS A C 1
ATOM 820 O O . HIS A 1 101 ? 7.438 8.600 3.605 1.00 83.62 101 HIS A O 1
ATOM 826 N N . ASP A 1 102 ? 5.232 8.567 4.074 1.00 89.88 102 ASP A N 1
ATOM 827 C CA . ASP A 1 102 ? 5.091 7.113 4.079 1.00 89.88 102 ASP A CA 1
ATOM 828 C C . ASP A 1 102 ? 4.449 6.645 2.789 1.00 89.88 102 ASP A C 1
ATOM 830 O O . ASP A 1 102 ? 3.483 7.252 2.340 1.00 89.88 102 ASP A O 1
ATOM 834 N N . TRP A 1 103 ? 4.986 5.572 2.220 1.00 92.69 103 TRP A N 1
ATOM 835 C CA . TRP A 1 103 ? 4.555 5.012 0.945 1.00 92.69 103 TRP A CA 1
ATOM 836 C C . TRP A 1 103 ? 4.573 3.483 1.000 1.00 92.69 103 TRP A C 1
ATOM 838 O O . TRP A 1 103 ? 5.220 2.875 1.855 1.00 92.69 103 TRP A O 1
ATOM 848 N N . CYS A 1 104 ? 3.855 2.851 0.078 1.00 94.38 104 CYS A N 1
ATOM 849 C CA . CYS A 1 104 ? 3.805 1.401 -0.050 1.00 94.38 104 CYS A CA 1
ATOM 850 C C . CYS A 1 104 ? 3.971 0.988 -1.506 1.00 94.38 104 CYS A C 1
ATOM 852 O O . CYS A 1 104 ? 3.643 1.780 -2.384 1.00 94.38 104 CYS A O 1
ATOM 854 N N . ILE A 1 105 ? 4.435 -0.243 -1.748 1.00 94.31 105 ILE A N 1
ATOM 855 C CA . ILE A 1 105 ? 4.376 -0.910 -3.043 1.00 94.31 105 ILE A CA 1
ATOM 856 C C . ILE A 1 105 ? 3.221 -1.865 -3.127 1.00 94.31 105 ILE A C 1
ATOM 858 O O . ILE A 1 105 ? 3.128 -2.776 -2.323 1.00 94.31 105 ILE A O 1
ATOM 862 N N . ILE A 1 106 ? 2.376 -1.682 -4.139 1.00 93.50 106 ILE A N 1
ATOM 863 C CA . ILE A 1 106 ? 1.283 -2.587 -4.469 1.00 93.50 106 ILE A CA 1
ATOM 864 C C . ILE A 1 106 ? 1.576 -3.171 -5.846 1.00 93.50 106 ILE A C 1
ATOM 866 O O . ILE A 1 106 ? 1.990 -2.470 -6.764 1.00 93.50 106 ILE A O 1
ATOM 870 N N . LYS A 1 107 ? 1.392 -4.477 -5.988 1.00 91.75 107 LYS A N 1
ATOM 871 C CA . LYS A 1 107 ? 1.350 -5.155 -7.273 1.00 91.75 107 LYS A CA 1
ATOM 872 C C . LYS A 1 107 ? -0.102 -5.351 -7.659 1.00 91.75 107 LYS A C 1
ATOM 874 O O . LYS A 1 107 ? -0.879 -5.885 -6.870 1.00 91.75 107 LYS A O 1
ATOM 879 N N . LEU A 1 108 ? -0.441 -4.977 -8.887 1.00 88.38 108 LEU A N 1
ATOM 880 C CA . LEU A 1 108 ? -1.746 -5.295 -9.452 1.00 88.38 108 LEU A CA 1
ATOM 881 C C . LEU A 1 108 ? -1.944 -6.805 -9.552 1.00 88.38 108 LEU A C 1
ATOM 883 O O . LEU A 1 108 ? -1.011 -7.540 -9.887 1.00 88.38 108 LEU A O 1
ATOM 887 N N . GLY A 1 109 ? -3.179 -7.248 -9.348 1.00 83.88 109 GLY A N 1
ATOM 888 C CA . GLY A 1 109 ? -3.535 -8.651 -9.538 1.00 83.88 109 GLY A CA 1
ATOM 889 C C . GLY A 1 109 ? -3.487 -9.083 -11.000 1.00 83.88 109 GLY A C 1
ATOM 890 O O . GLY A 1 109 ? -3.085 -10.198 -11.332 1.00 83.88 109 GLY A O 1
ATOM 891 N N . VAL A 1 110 ? -3.817 -8.155 -11.897 1.00 81.12 110 VAL A N 1
ATOM 892 C CA . VAL A 1 110 ? -3.779 -8.357 -13.344 1.00 81.12 110 VAL A CA 1
ATOM 893 C C . VAL A 1 110 ? -3.173 -7.144 -14.037 1.00 81.12 110 VAL A C 1
ATOM 895 O O . VAL A 1 110 ? -3.323 -6.009 -13.586 1.00 81.12 110 VAL A O 1
ATOM 898 N N . ALA A 1 111 ? -2.502 -7.375 -15.165 1.00 78.12 111 ALA A N 1
ATOM 899 C CA . ALA A 1 111 ? -2.053 -6.286 -16.022 1.00 78.12 111 ALA A CA 1
ATOM 900 C C . ALA A 1 111 ? -3.267 -5.521 -16.578 1.00 78.12 111 ALA A C 1
ATOM 902 O O . ALA A 1 111 ? -4.240 -6.131 -17.029 1.00 78.12 111 ALA A O 1
ATOM 903 N N . GLY A 1 112 ? -3.205 -4.190 -16.572 1.00 76.94 112 GLY A N 1
ATOM 904 C CA . GLY A 1 112 ? -4.321 -3.355 -16.999 1.00 76.94 112 GLY A CA 1
ATOM 905 C C . GLY A 1 112 ? -3.933 -1.901 -17.240 1.00 76.94 112 GLY A C 1
ATOM 906 O O . GLY A 1 112 ? -2.769 -1.514 -17.132 1.00 76.94 112 GLY A O 1
ATOM 907 N N . VAL A 1 113 ? -4.935 -1.100 -17.595 1.00 79.31 113 VAL A N 1
ATOM 908 C CA . VAL A 1 113 ? -4.817 0.354 -17.739 1.00 79.31 113 VAL A CA 1
ATOM 909 C C . VAL A 1 113 ? -5.567 1.002 -16.585 1.00 79.31 113 VAL A C 1
ATOM 911 O O . VAL A 1 113 ? -6.749 0.722 -16.386 1.00 79.31 113 VAL A O 1
ATOM 914 N N . VAL A 1 114 ? -4.886 1.871 -15.840 1.00 81.00 114 VAL A N 1
ATOM 915 C CA . VAL A 1 114 ? -5.502 2.635 -14.753 1.00 81.00 114 VAL A CA 1
ATOM 916 C C . VAL A 1 114 ? -6.377 3.726 -15.361 1.00 81.00 114 VAL A C 1
ATOM 918 O O . VAL A 1 114 ? -5.884 4.643 -16.010 1.00 81.00 114 VAL A O 1
ATOM 921 N N . ALA A 1 115 ? -7.690 3.611 -15.176 1.00 82.31 115 ALA A N 1
ATOM 922 C CA . ALA A 1 115 ? -8.657 4.607 -15.643 1.00 82.31 115 ALA A CA 1
ATOM 923 C C . ALA A 1 115 ? -8.977 5.675 -14.583 1.00 82.31 115 ALA A C 1
ATOM 925 O O . ALA A 1 115 ? -9.514 6.734 -14.908 1.00 82.31 115 ALA A O 1
ATOM 926 N N . GLY A 1 116 ? -8.677 5.382 -13.320 1.00 81.19 116 GLY A N 1
ATOM 927 C CA . GLY A 1 116 ? -8.912 6.241 -12.171 1.00 81.19 116 GLY A CA 1
ATOM 928 C C . GLY A 1 116 ? -8.457 5.551 -10.892 1.00 81.19 116 GLY A C 1
ATOM 929 O O . GLY A 1 116 ? -8.097 4.373 -10.906 1.00 81.19 116 GLY A O 1
ATOM 930 N N . VAL A 1 117 ? -8.454 6.310 -9.805 1.00 83.56 117 VAL A N 1
ATOM 931 C CA . VAL A 1 117 ? -8.033 5.869 -8.477 1.00 83.56 117 VAL A CA 1
ATOM 932 C C . VAL A 1 117 ? -9.105 6.329 -7.507 1.00 83.56 117 VAL A C 1
ATOM 934 O O . VAL A 1 117 ? -9.560 7.471 -7.598 1.00 83.56 117 VAL A O 1
ATOM 937 N N . ASP A 1 118 ? -9.505 5.439 -6.609 1.00 84.44 118 ASP A N 1
ATOM 938 C CA . ASP A 1 118 ? -10.352 5.775 -5.474 1.00 84.44 118 ASP A CA 1
ATOM 939 C C . ASP A 1 118 ? -9.496 5.756 -4.209 1.00 84.44 118 ASP A C 1
ATOM 941 O O . ASP A 1 118 ? -8.709 4.831 -4.004 1.00 84.44 118 ASP A O 1
ATOM 945 N N . VAL A 1 119 ? -9.601 6.810 -3.407 1.00 83.12 119 VAL A N 1
ATOM 946 C CA . VAL A 1 119 ? -8.837 6.967 -2.167 1.00 83.12 119 VAL A CA 1
ATOM 947 C C . VAL A 1 119 ? -9.841 7.172 -1.055 1.00 83.12 119 VAL A C 1
ATOM 949 O O . VAL A 1 119 ? -10.275 8.292 -0.778 1.00 83.12 119 VAL A O 1
ATOM 952 N N . ASP A 1 120 ? -10.222 6.057 -0.444 1.00 83.06 120 ASP A N 1
ATOM 953 C CA . ASP A 1 120 ? -11.145 6.055 0.675 1.00 83.06 120 ASP A CA 1
ATOM 954 C C . ASP A 1 120 ? -10.402 6.397 1.975 1.00 83.06 120 ASP A C 1
ATOM 956 O O . ASP A 1 120 ? -9.397 5.787 2.333 1.00 83.06 120 ASP A O 1
ATOM 960 N N . THR A 1 121 ? -10.902 7.412 2.676 1.00 81.88 121 THR A N 1
ATOM 961 C CA . THR A 1 121 ? -10.388 7.868 3.980 1.00 81.88 121 THR A CA 1
ATOM 962 C C . THR A 1 121 ? -11.430 7.691 5.083 1.00 81.88 121 THR A C 1
ATOM 964 O O . THR A 1 121 ? -11.364 8.339 6.131 1.00 81.88 121 THR A O 1
ATOM 967 N N . SER A 1 122 ? -12.414 6.823 4.845 1.00 82.12 122 SER A N 1
ATOM 968 C CA . SER A 1 122 ? -13.464 6.482 5.795 1.00 82.12 122 SER A CA 1
ATOM 969 C C . SER A 1 122 ? -12.886 6.141 7.164 1.00 82.12 122 SER A C 1
ATOM 971 O O . SER A 1 122 ? -11.867 5.469 7.290 1.00 82.12 122 SER A O 1
ATOM 973 N N . HIS A 1 123 ? -13.548 6.646 8.205 1.00 83.44 123 HIS A N 1
ATOM 974 C CA . HIS A 1 123 ? -13.192 6.474 9.620 1.00 83.44 123 HIS A CA 1
ATOM 975 C C . HIS A 1 123 ? -11.883 7.134 10.089 1.00 83.44 123 HIS A C 1
ATOM 977 O O . HIS A 1 123 ? -11.650 7.210 11.296 1.00 83.44 123 HIS A O 1
ATOM 983 N N . PHE A 1 124 ? -11.082 7.728 9.199 1.00 77.12 124 PHE A N 1
ATOM 984 C CA . PHE A 1 124 ? -9.902 8.524 9.561 1.00 77.12 124 PHE A CA 1
ATOM 985 C C . PHE A 1 124 ? -10.272 9.986 9.870 1.00 77.12 124 PHE A C 1
ATOM 987 O O . PHE A 1 124 ? -9.885 10.932 9.183 1.00 77.12 124 PHE A O 1
ATOM 994 N N . THR A 1 125 ? -11.062 10.219 10.920 1.00 73.06 125 THR A N 1
ATOM 995 C CA . THR A 1 125 ? -11.588 11.555 11.252 1.00 73.06 125 THR A CA 1
ATOM 996 C C . THR A 1 125 ? -10.572 12.401 12.030 1.00 73.06 125 THR A C 1
ATOM 998 O O . THR A 1 125 ? -10.616 12.491 13.256 1.00 73.06 125 THR A O 1
ATOM 1001 N N . GLY A 1 126 ? -9.651 13.040 11.308 1.00 71.19 126 GLY A N 1
ATOM 1002 C CA . GLY A 1 126 ? -8.639 13.962 11.853 1.00 71.19 126 GLY A CA 1
ATOM 1003 C C . GLY A 1 126 ? -7.192 13.477 11.724 1.00 71.19 126 GLY A C 1
ATOM 1004 O O . GLY A 1 126 ? -6.267 14.256 11.942 1.00 71.19 126 GLY A O 1
ATOM 1005 N N . ASN A 1 127 ? -6.999 12.217 11.336 1.00 74.94 127 ASN A N 1
ATOM 1006 C CA . ASN A 1 127 ? -5.728 11.611 10.933 1.00 74.94 127 ASN A CA 1
ATOM 1007 C C . ASN A 1 127 ? -5.733 11.167 9.457 1.00 74.94 127 ASN A C 1
ATOM 1009 O O . ASN A 1 127 ? -4.805 10.480 9.042 1.00 74.94 127 ASN A O 1
ATOM 1013 N N . TYR A 1 128 ? -6.744 11.557 8.669 1.00 71.38 128 TYR A N 1
ATOM 1014 C CA . TYR A 1 128 ? -6.743 11.312 7.228 1.00 71.38 128 TYR A CA 1
ATOM 1015 C C . TYR A 1 128 ? -5.520 11.946 6.566 1.00 71.38 128 TYR A C 1
ATOM 1017 O O . TYR A 1 128 ? -4.993 12.977 7.002 1.00 71.38 128 TYR A O 1
ATOM 1025 N N . VAL A 1 129 ? -5.089 11.322 5.477 1.00 71.81 129 VAL A N 1
ATOM 1026 C CA . VAL A 1 129 ? -3.941 11.788 4.716 1.00 71.81 129 VAL A CA 1
ATOM 1027 C C . VAL A 1 129 ? -4.263 13.131 4.037 1.00 71.81 129 VAL A C 1
ATOM 1029 O O . VAL A 1 129 ? -5.287 13.249 3.362 1.00 71.81 129 VAL A O 1
ATOM 1032 N N . PRO A 1 130 ? -3.423 14.172 4.191 1.00 70.94 130 PRO A N 1
ATOM 1033 C CA . PRO A 1 130 ? -3.708 15.476 3.595 1.00 70.94 130 PRO A CA 1
ATOM 1034 C C . PRO A 1 130 ? -3.523 15.481 2.072 1.00 70.94 130 PRO A C 1
ATOM 1036 O O . PRO A 1 130 ? -4.155 16.280 1.382 1.00 70.94 130 PRO A O 1
ATOM 1039 N N . GLN A 1 131 ? -2.634 14.627 1.553 1.00 75.94 131 GLN A N 1
ATOM 1040 C CA . GLN A 1 131 ? -2.261 14.546 0.142 1.00 75.94 131 GLN A CA 1
ATOM 1041 C C . GLN A 1 131 ? -1.841 13.123 -0.228 1.00 75.94 131 GLN A C 1
ATOM 1043 O O . GLN A 1 131 ? -1.334 12.375 0.602 1.00 75.94 131 GLN A O 1
ATOM 1048 N N . VAL A 1 132 ? -2.037 12.762 -1.492 1.00 76.38 132 VAL A N 1
ATOM 1049 C CA . VAL A 1 132 ? -1.612 11.481 -2.057 1.00 76.38 132 VAL A CA 1
ATOM 1050 C C . VAL A 1 132 ? -1.045 11.708 -3.451 1.00 76.38 132 VAL A C 1
ATOM 1052 O O . VAL A 1 132 ? -1.526 12.569 -4.193 1.00 76.38 132 VAL A O 1
ATOM 1055 N N . SER A 1 133 ? -0.040 10.922 -3.810 1.00 78.69 133 SER A N 1
ATOM 1056 C CA . SER A 1 133 ? 0.434 10.779 -5.181 1.00 78.69 133 SER A CA 1
ATOM 1057 C C . SER A 1 133 ? 0.325 9.313 -5.590 1.00 78.69 133 SER A C 1
ATOM 1059 O O . SER A 1 133 ? 0.031 8.436 -4.781 1.00 78.69 133 SER A O 1
ATOM 1061 N N . LEU A 1 134 ? 0.494 9.040 -6.874 1.00 80.94 134 LEU A N 1
ATOM 1062 C CA . LEU A 1 134 ? 0.552 7.689 -7.397 1.00 80.94 134 LEU A CA 1
ATOM 1063 C C . LEU A 1 134 ? 1.546 7.650 -8.546 1.00 80.94 134 LEU A C 1
ATOM 1065 O O . LEU A 1 134 ? 1.533 8.499 -9.444 1.00 80.94 134 LEU A O 1
ATOM 1069 N N . GLN A 1 135 ? 2.392 6.631 -8.509 1.00 83.38 135 GLN A N 1
ATOM 1070 C CA . GLN A 1 135 ? 3.382 6.352 -9.532 1.00 83.38 135 GLN A CA 1
ATOM 1071 C C . GLN A 1 135 ? 3.107 4.971 -10.136 1.00 83.38 135 GLN A C 1
ATOM 1073 O O . GLN A 1 135 ? 2.375 4.148 -9.595 1.00 83.38 135 GLN A O 1
ATOM 1078 N N . ALA A 1 136 ? 3.646 4.685 -11.306 1.00 81.75 136 ALA A N 1
ATOM 1079 C CA . ALA A 1 136 ? 3.498 3.367 -11.898 1.00 81.75 136 ALA A CA 1
ATOM 1080 C C . ALA A 1 136 ? 4.772 2.973 -12.637 1.00 81.75 136 ALA A C 1
ATOM 1082 O O . ALA A 1 136 ? 5.497 3.825 -13.156 1.00 81.75 136 ALA A O 1
ATOM 1083 N N . ALA A 1 137 ? 5.044 1.669 -12.669 1.00 81.88 137 ALA A N 1
ATOM 1084 C CA . ALA A 1 137 ? 6.130 1.095 -13.452 1.00 81.88 137 ALA A CA 1
ATOM 1085 C C . ALA A 1 137 ? 5.762 -0.306 -13.942 1.00 81.88 137 ALA A C 1
ATOM 1087 O O . ALA A 1 137 ? 4.881 -0.967 -13.406 1.00 81.88 137 ALA A O 1
ATOM 1088 N N . VAL A 1 138 ? 6.438 -0.797 -14.977 1.00 82.44 138 VAL A N 1
ATOM 1089 C CA . VAL A 1 138 ? 6.469 -2.237 -15.256 1.00 82.44 138 VAL A CA 1
ATOM 1090 C C . VAL A 1 138 ? 7.813 -2.733 -14.765 1.00 82.44 138 VAL A C 1
ATOM 1092 O O . VAL A 1 138 ? 8.833 -2.355 -15.331 1.00 82.44 138 VAL A O 1
ATOM 1095 N N . LEU A 1 139 ? 7.806 -3.572 -13.732 1.00 83.62 139 LEU A N 1
ATOM 1096 C CA . LEU A 1 139 ? 9.032 -4.181 -13.232 1.00 83.62 139 LEU A CA 1
ATOM 1097 C C . LEU A 1 139 ? 9.347 -5.461 -13.995 1.00 83.62 139 LEU A C 1
ATOM 1099 O O . LEU A 1 139 ? 8.479 -6.305 -14.237 1.00 83.62 139 LEU A O 1
ATOM 1103 N N . THR A 1 140 ? 10.615 -5.627 -14.338 1.00 86.75 140 THR A N 1
ATOM 1104 C CA . THR A 1 140 ? 11.183 -6.918 -14.709 1.00 86.75 140 THR A CA 1
ATOM 1105 C C . THR A 1 140 ? 11.258 -7.835 -13.480 1.00 86.75 140 THR A C 1
ATOM 1107 O O . THR A 1 140 ? 11.289 -7.355 -12.345 1.00 86.75 140 THR A O 1
ATOM 1110 N N . PRO A 1 141 ? 11.364 -9.165 -13.661 1.00 87.44 141 PRO A N 1
ATOM 1111 C CA . PRO A 1 141 ? 11.557 -10.081 -12.535 1.00 87.44 141 PRO A CA 1
ATOM 1112 C C . PRO A 1 141 ? 12.795 -9.762 -11.684 1.00 87.44 141 PRO A C 1
ATOM 1114 O O . PRO A 1 141 ? 12.789 -10.000 -10.481 1.00 87.44 141 PRO A O 1
ATOM 1117 N N . ALA A 1 142 ? 13.852 -9.222 -12.301 1.00 88.81 142 ALA A N 1
ATOM 1118 C CA . ALA A 1 142 ? 15.066 -8.826 -11.595 1.00 88.81 142 ALA A CA 1
ATOM 1119 C C . ALA A 1 142 ? 14.845 -7.590 -10.711 1.00 88.81 142 ALA A C 1
ATOM 1121 O O . ALA A 1 142 ? 15.378 -7.539 -9.609 1.00 88.81 142 ALA A O 1
ATOM 1122 N N . GLU A 1 143 ? 14.048 -6.623 -11.171 1.00 87.69 143 GLU A N 1
ATOM 1123 C CA . GLU A 1 143 ? 13.675 -5.450 -10.376 1.00 87.69 143 GLU A CA 1
ATOM 1124 C C . GLU A 1 143 ? 12.700 -5.825 -9.258 1.00 87.69 143 GLU A C 1
ATOM 1126 O O . GLU A 1 143 ? 12.924 -5.439 -8.119 1.00 87.69 143 GLU A O 1
ATOM 1131 N N . GLU A 1 144 ? 11.670 -6.640 -9.524 1.00 87.69 144 GLU A N 1
ATOM 1132 C CA . GLU A 1 144 ? 10.755 -7.112 -8.467 1.00 87.69 144 GLU A CA 1
ATOM 1133 C C . GLU A 1 144 ? 11.515 -7.859 -7.355 1.00 87.69 144 GLU A C 1
ATOM 1135 O O . GLU A 1 144 ? 11.194 -7.697 -6.183 1.00 87.69 144 GLU A O 1
ATOM 1140 N N . ALA A 1 145 ? 12.576 -8.598 -7.699 1.00 90.50 145 ALA A N 1
ATOM 1141 C CA . ALA A 1 145 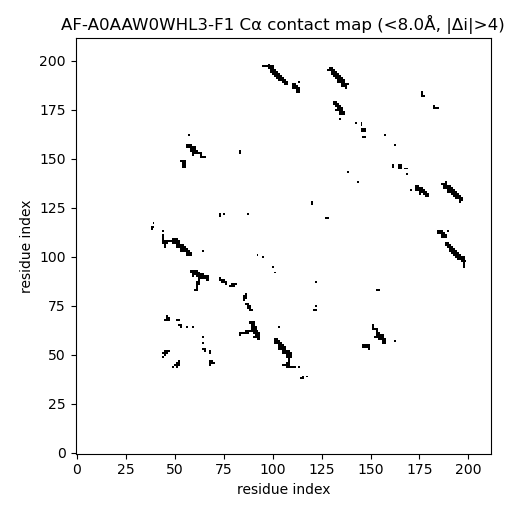? 13.438 -9.282 -6.733 1.00 90.50 145 ALA A CA 1
ATOM 1142 C C . ALA A 1 145 ? 14.298 -8.344 -5.857 1.00 90.50 145 ALA A C 1
ATOM 1144 O O . ALA A 1 145 ? 14.917 -8.814 -4.903 1.00 90.50 145 ALA A O 1
ATOM 1145 N N . LEU A 1 146 ? 14.366 -7.041 -6.161 1.00 91.44 146 LEU A N 1
ATOM 1146 C CA . LEU A 1 146 ? 14.993 -6.041 -5.286 1.00 91.44 146 LEU A CA 1
ATOM 1147 C C . LEU A 1 146 ? 14.078 -5.622 -4.130 1.00 91.44 146 LEU A C 1
ATOM 1149 O O . LEU A 1 146 ? 14.560 -5.006 -3.179 1.00 91.44 146 LEU A O 1
ATOM 1153 N N . ILE A 1 147 ? 12.779 -5.919 -4.214 1.00 93.50 147 ILE A N 1
ATOM 1154 C CA . ILE A 1 147 ? 11.825 -5.586 -3.160 1.00 93.50 147 ILE A CA 1
ATOM 1155 C C . ILE A 1 147 ? 12.016 -6.577 -1.998 1.00 93.50 147 ILE A C 1
ATOM 1157 O O . ILE A 1 147 ? 11.996 -7.788 -2.240 1.00 93.50 147 ILE A O 1
ATOM 1161 N N . PRO A 1 148 ? 12.206 -6.096 -0.754 1.00 94.38 148 PRO A N 1
ATOM 1162 C CA . PRO A 1 148 ? 12.314 -6.957 0.421 1.00 94.38 148 PRO A CA 1
ATOM 1163 C C . PRO A 1 148 ? 11.101 -7.877 0.585 1.00 94.38 148 PRO A C 1
ATOM 1165 O O . PRO A 1 148 ? 9.995 -7.561 0.145 1.00 94.38 148 PRO A O 1
ATOM 1168 N N . GLU A 1 149 ? 11.292 -9.015 1.253 1.00 93.69 149 GLU A N 1
ATOM 1169 C CA . GLU A 1 149 ? 10.184 -9.925 1.532 1.00 93.69 149 GLU A CA 1
ATOM 1170 C C . GLU A 1 149 ? 9.147 -9.244 2.438 1.00 93.69 149 GLU A C 1
ATOM 1172 O O . GLU A 1 149 ? 9.443 -8.811 3.553 1.00 93.69 149 GLU A O 1
ATOM 1177 N N . ARG A 1 150 ? 7.910 -9.150 1.945 1.00 93.88 150 ARG A N 1
ATOM 1178 C CA . ARG A 1 150 ? 6.805 -8.512 2.655 1.00 93.88 150 ARG A CA 1
ATOM 1179 C C . ARG A 1 150 ? 6.409 -9.314 3.896 1.00 93.88 150 ARG A C 1
ATOM 1181 O O . ARG A 1 150 ? 6.030 -10.477 3.790 1.00 93.88 150 ARG A O 1
ATOM 1188 N N . GLN A 1 151 ? 6.359 -8.647 5.048 1.00 91.00 151 GLN A N 1
ATOM 1189 C CA . GLN A 1 151 ? 5.763 -9.182 6.275 1.00 91.00 151 GLN A CA 1
ATOM 1190 C C . GLN A 1 151 ? 4.557 -8.346 6.700 1.00 91.00 151 GLN A C 1
ATOM 1192 O O . GLN A 1 151 ? 4.716 -7.268 7.262 1.00 91.00 151 GLN A O 1
ATOM 1197 N N . SER A 1 152 ? 3.349 -8.853 6.448 1.00 94.94 152 SER A N 1
ATOM 1198 C CA . SER A 1 152 ? 2.088 -8.191 6.811 1.00 94.94 152 SER A CA 1
ATOM 1199 C C . SER A 1 152 ? 1.810 -8.260 8.315 1.00 94.94 152 SER A C 1
ATOM 1201 O O . SER A 1 152 ? 0.992 -9.064 8.766 1.00 94.94 152 SER A O 1
ATOM 1203 N N . VAL A 1 153 ? 2.500 -7.432 9.100 1.00 95.88 153 VAL A N 1
ATOM 1204 C CA . VAL A 1 153 ? 2.401 -7.407 10.566 1.00 95.88 153 VAL A CA 1
ATOM 1205 C C . VAL A 1 153 ? 2.341 -5.963 11.067 1.00 95.88 153 VAL A C 1
ATOM 1207 O O . VAL A 1 153 ? 3.098 -5.110 10.607 1.00 95.88 153 VAL A O 1
ATOM 1210 N N . MET A 1 154 ? 1.439 -5.695 12.017 1.00 96.75 154 MET A N 1
ATOM 1211 C CA . MET A 1 154 ? 1.358 -4.394 12.691 1.00 96.75 154 MET A CA 1
ATOM 1212 C C . MET A 1 154 ? 2.598 -4.129 13.553 1.00 96.75 154 MET A C 1
ATOM 1214 O O . MET A 1 154 ? 3.275 -5.054 13.996 1.00 96.75 154 MET A O 1
ATOM 1218 N N . GLY A 1 155 ? 2.887 -2.857 13.820 1.00 96.25 155 GLY A N 1
ATOM 1219 C CA . GLY A 1 155 ? 4.068 -2.452 14.589 1.00 96.25 155 GLY A CA 1
ATOM 1220 C C . GLY A 1 155 ? 5.382 -2.538 13.805 1.00 96.25 155 GLY A C 1
ATOM 1221 O O . GLY A 1 155 ? 6.450 -2.358 14.389 1.00 96.25 155 GLY A O 1
ATOM 1222 N N . ASN A 1 156 ? 5.317 -2.803 12.498 1.00 94.69 156 ASN A N 1
ATOM 1223 C CA . ASN A 1 156 ? 6.488 -2.908 11.640 1.00 94.69 156 ASN A CA 1
ATOM 1224 C C . ASN A 1 156 ? 6.871 -1.558 11.004 1.00 94.69 156 ASN A C 1
ATOM 1226 O O . ASN A 1 156 ? 6.011 -0.750 10.651 1.00 94.69 156 ASN A O 1
ATOM 1230 N N . GLU A 1 157 ? 8.172 -1.346 10.820 1.00 94.62 157 GLU A N 1
ATOM 1231 C CA . GLU A 1 157 ? 8.769 -0.251 10.047 1.00 94.62 157 GLU A CA 1
ATOM 1232 C C . GLU A 1 157 ? 9.847 -0.847 9.148 1.00 94.62 157 GLU A C 1
ATOM 1234 O O . GLU A 1 157 ? 10.591 -1.728 9.585 1.00 94.62 157 GLU A O 1
ATOM 1239 N N . ALA A 1 158 ? 9.951 -0.368 7.910 1.00 94.19 158 ALA A N 1
ATOM 1240 C CA . ALA A 1 158 ? 11.038 -0.768 7.029 1.00 94.19 158 ALA A CA 1
ATOM 1241 C C . ALA A 1 158 ? 12.388 -0.408 7.659 1.00 94.19 158 ALA A C 1
ATOM 1243 O O . ALA A 1 158 ? 12.619 0.732 8.070 1.00 94.19 158 ALA A O 1
ATOM 1244 N N . SER A 1 159 ? 13.301 -1.376 7.709 1.00 95.44 159 SER A N 1
ATOM 1245 C CA . SER A 1 159 ? 14.651 -1.118 8.196 1.00 95.44 159 SER A CA 1
ATOM 1246 C C . SER A 1 159 ? 15.436 -0.245 7.212 1.00 95.44 159 SER A C 1
ATOM 1248 O O . SER A 1 159 ? 15.114 -0.159 6.025 1.00 95.44 159 SER A O 1
ATOM 1250 N N . ASP A 1 160 ? 16.543 0.347 7.670 1.00 95.19 160 ASP A N 1
ATOM 1251 C CA . ASP A 1 160 ? 17.464 1.067 6.779 1.00 95.19 160 ASP A CA 1
ATOM 1252 C C . ASP A 1 160 ? 17.968 0.176 5.632 1.00 95.19 160 ASP A C 1
ATOM 1254 O O . ASP A 1 160 ? 18.206 0.660 4.527 1.00 95.19 160 ASP A O 1
ATOM 1258 N N . HIS A 1 161 ? 18.114 -1.128 5.878 1.00 95.81 161 HIS A N 1
ATOM 1259 C CA . HIS A 1 161 ? 18.491 -2.091 4.851 1.00 95.81 161 HIS A CA 1
ATOM 1260 C C . HIS A 1 161 ? 17.386 -2.247 3.798 1.00 95.81 161 HIS A C 1
ATOM 1262 O O . HIS A 1 161 ? 17.672 -2.164 2.604 1.00 95.81 161 HIS A O 1
ATOM 1268 N N . ASP A 1 162 ? 16.132 -2.397 4.226 1.00 95.25 162 ASP A N 1
ATOM 1269 C CA . ASP A 1 162 ? 14.978 -2.526 3.328 1.00 95.25 162 ASP A CA 1
ATOM 1270 C C . ASP A 1 162 ? 14.807 -1.270 2.465 1.00 95.25 162 ASP A C 1
ATOM 1272 O O . ASP A 1 162 ? 14.648 -1.354 1.245 1.00 95.25 162 ASP A O 1
ATOM 1276 N N . LEU A 1 163 ? 14.942 -0.092 3.085 1.00 93.25 163 LEU A N 1
ATOM 1277 C CA . LEU A 1 163 ? 14.907 1.200 2.400 1.00 93.25 163 LEU A CA 1
ATOM 1278 C C . LEU A 1 163 ? 16.049 1.341 1.382 1.00 93.25 163 LEU A C 1
ATOM 1280 O O . LEU A 1 163 ? 15.836 1.825 0.271 1.00 93.25 163 LEU A O 1
ATOM 1284 N N . GLN A 1 164 ? 17.262 0.894 1.718 1.00 94.00 164 GLN A N 1
ATOM 1285 C CA . GLN A 1 164 ? 18.401 0.907 0.793 1.00 94.00 164 GLN A CA 1
ATOM 1286 C C . GLN A 1 164 ? 18.242 -0.083 -0.364 1.00 94.00 164 GLN A C 1
ATOM 1288 O O . GLN A 1 164 ? 18.735 0.183 -1.463 1.00 94.00 164 GLN A O 1
ATOM 1293 N N . GLN A 1 165 ? 17.601 -1.231 -0.136 1.00 93.75 165 GLN A N 1
ATOM 1294 C CA . GLN A 1 165 ? 17.307 -2.195 -1.193 1.00 93.75 165 GLN A CA 1
ATOM 1295 C C . GLN A 1 165 ? 16.270 -1.634 -2.162 1.00 93.75 165 GLN A C 1
ATOM 1297 O O . GLN A 1 165 ? 16.537 -1.572 -3.363 1.00 93.75 165 GLN A O 1
ATOM 1302 N N . VAL A 1 166 ? 15.140 -1.151 -1.643 1.00 92.50 166 VAL A N 1
ATOM 1303 C CA . VAL A 1 166 ? 14.040 -0.645 -2.470 1.00 92.50 166 VAL A CA 1
ATOM 1304 C C . VAL A 1 166 ? 14.418 0.646 -3.210 1.00 92.50 166 VAL A C 1
ATOM 1306 O O . VAL A 1 166 ? 13.969 0.859 -4.331 1.00 92.50 166 VAL A O 1
ATOM 1309 N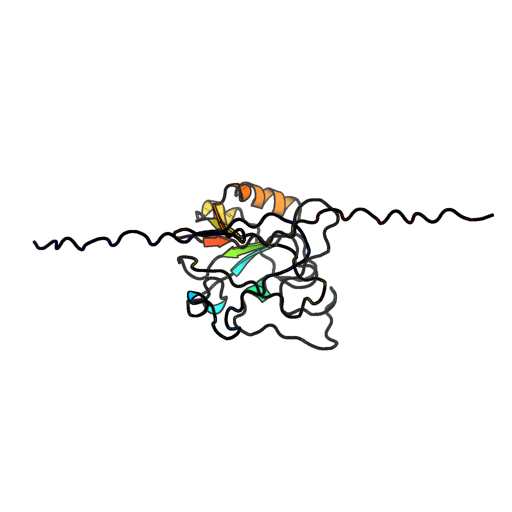 N . ALA A 1 167 ? 15.329 1.464 -2.666 1.00 92.19 167 ALA A N 1
ATOM 1310 C CA . ALA A 1 167 ? 15.856 2.650 -3.350 1.00 92.19 167 ALA A CA 1
ATOM 1311 C C . ALA A 1 167 ? 16.575 2.329 -4.677 1.00 92.19 167 ALA A C 1
ATOM 1313 O O . ALA A 1 167 ? 16.666 3.187 -5.552 1.00 92.19 167 ALA A O 1
ATOM 1314 N N . ARG A 1 168 ? 17.056 1.090 -4.870 1.00 93.06 168 ARG A N 1
ATOM 1315 C CA . ARG A 1 168 ? 17.685 0.643 -6.130 1.00 93.06 168 ARG A CA 1
ATOM 1316 C C . ARG A 1 168 ? 16.690 0.499 -7.280 1.00 93.06 168 ARG A C 1
ATOM 1318 O O . ARG A 1 168 ? 17.110 0.356 -8.423 1.00 93.06 168 ARG A O 1
ATOM 1325 N N . LEU A 1 169 ? 15.391 0.530 -6.985 1.00 89.56 169 LEU A N 1
ATOM 1326 C CA . LEU A 1 169 ? 14.335 0.575 -7.993 1.00 89.56 169 LEU A CA 1
ATOM 1327 C C . LEU A 1 169 ? 14.218 1.934 -8.681 1.00 89.56 169 LEU A C 1
ATOM 1329 O O . LEU A 1 169 ? 13.522 2.032 -9.692 1.00 89.56 169 LEU A O 1
ATOM 1333 N N . HIS A 1 170 ? 14.846 2.972 -8.120 1.00 88.81 170 HIS A N 1
ATOM 1334 C CA . HIS A 1 170 ? 14.758 4.337 -8.626 1.00 88.81 170 HIS A CA 1
ATOM 1335 C C . HIS A 1 170 ? 13.301 4.804 -8.799 1.00 88.81 170 HIS A C 1
ATOM 1337 O O . HIS A 1 170 ? 12.919 5.345 -9.840 1.00 88.81 170 HIS A O 1
ATOM 1343 N N . SER A 1 171 ? 12.461 4.559 -7.780 1.00 83.69 171 SER A N 1
ATOM 1344 C CA . SER A 1 171 ? 11.024 4.877 -7.800 1.00 83.69 171 SER A CA 1
ATOM 1345 C C . SER A 1 171 ? 10.731 6.357 -8.042 1.00 83.69 171 SER A C 1
ATOM 1347 O O . SER A 1 171 ? 9.676 6.701 -8.561 1.00 83.69 171 SER A O 1
ATOM 1349 N N . GLU A 1 172 ? 11.673 7.251 -7.750 1.00 81.75 172 GLU A N 1
ATOM 1350 C CA . GLU A 1 172 ? 11.584 8.676 -8.075 1.00 81.75 172 GLU A CA 1
ATOM 1351 C C . GLU A 1 172 ? 11.506 8.967 -9.584 1.00 81.75 172 GLU A C 1
ATOM 1353 O O . GLU A 1 172 ? 11.065 10.044 -9.979 1.00 81.75 172 GLU A O 1
ATOM 1358 N N . GLN A 1 173 ? 11.925 8.020 -10.426 1.00 82.38 173 GLN A N 1
ATOM 1359 C CA . GLN A 1 173 ? 11.922 8.139 -11.888 1.00 82.38 173 GLN A CA 1
ATOM 1360 C C . GLN A 1 173 ? 10.686 7.499 -12.526 1.00 82.38 173 GLN A C 1
ATOM 1362 O O . GLN A 1 173 ? 10.507 7.574 -13.742 1.00 82.38 173 GLN A O 1
ATOM 1367 N N . TRP A 1 174 ? 9.846 6.839 -11.728 1.00 82.38 174 TRP A N 1
ATOM 1368 C CA . TRP A 1 174 ? 8.655 6.167 -12.227 1.00 82.38 174 TRP A CA 1
ATOM 1369 C C . TRP A 1 174 ? 7.631 7.182 -12.714 1.00 82.38 174 TRP A C 1
ATOM 1371 O O . TRP A 1 174 ? 7.536 8.298 -12.194 1.00 82.38 174 TRP A O 1
ATOM 1381 N N . VAL A 1 175 ? 6.846 6.780 -13.716 1.00 75.12 175 VAL A N 1
ATOM 1382 C CA . VAL A 1 175 ? 5.852 7.664 -14.322 1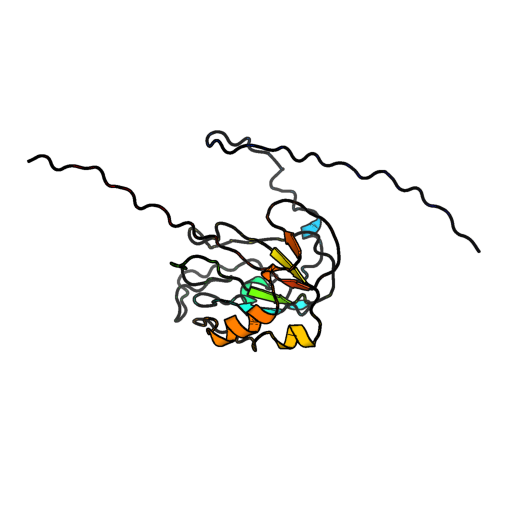.00 75.12 175 VAL A CA 1
ATOM 1383 C C . VAL A 1 175 ? 4.821 8.016 -13.261 1.00 75.12 175 VAL A C 1
ATOM 1385 O O . VAL A 1 175 ? 4.147 7.150 -12.702 1.00 75.12 175 VAL A O 1
ATOM 1388 N N . MET A 1 176 ? 4.713 9.307 -12.968 1.00 61.53 176 MET A N 1
ATOM 1389 C CA . MET A 1 176 ? 3.670 9.833 -12.105 1.00 61.53 176 MET A CA 1
ATOM 1390 C C . MET A 1 176 ? 2.376 9.903 -12.917 1.00 61.53 176 MET A C 1
ATOM 1392 O O . MET A 1 176 ? 2.113 10.890 -13.597 1.00 61.53 176 MET A O 1
ATOM 1396 N N . GLU A 1 177 ? 1.608 8.816 -12.888 1.00 54.41 177 GLU A N 1
ATOM 1397 C CA . GLU A 1 177 ? 0.326 8.702 -13.598 1.00 54.41 177 GLU A CA 1
ATOM 1398 C C . GLU A 1 177 ? -0.731 9.632 -12.998 1.00 54.41 177 GLU A C 1
ATOM 1400 O O . GLU A 1 177 ? -1.559 10.193 -13.716 1.00 54.41 177 GLU A O 1
ATOM 1405 N N . VAL A 1 178 ? -0.704 9.804 -11.671 1.00 50.75 178 VAL A N 1
ATOM 1406 C CA . VAL A 1 178 ? -1.652 10.650 -10.947 1.00 50.75 178 VAL A CA 1
ATOM 1407 C C . VAL A 1 178 ? -0.928 11.316 -9.776 1.00 50.75 178 VAL A C 1
ATOM 1409 O O . VAL A 1 178 ? -0.828 10.772 -8.682 1.00 50.75 178 VAL A O 1
ATOM 1412 N N . CYS A 1 179 ? -0.491 12.561 -9.959 1.00 42.06 179 CYS A N 1
ATOM 1413 C CA . CYS A 1 179 ? -0.842 13.532 -8.928 1.00 42.06 179 CYS A CA 1
ATOM 1414 C C . CYS A 1 179 ? -2.344 13.745 -9.096 1.00 42.06 179 CYS A C 1
ATOM 1416 O O . CYS A 1 179 ? -2.837 13.788 -10.223 1.00 42.06 179 CYS A O 1
ATOM 1418 N N . VAL A 1 180 ? -3.102 13.944 -8.029 1.00 46.41 180 VAL A N 1
ATOM 1419 C CA . VAL A 1 180 ? -4.305 14.768 -8.198 1.00 46.41 180 VAL A CA 1
ATOM 1420 C C . VAL A 1 180 ? -3.733 16.145 -8.613 1.00 46.41 180 VAL A C 1
ATOM 1422 O O . VAL A 1 180 ? -3.246 16.860 -7.746 1.00 46.41 180 VAL A O 1
ATOM 1425 N N . TRP A 1 181 ? -3.445 16.459 -9.894 1.00 30.44 181 TRP A N 1
ATOM 1426 C CA . TRP A 1 181 ? -4.291 16.538 -11.102 1.00 30.44 181 TRP A CA 1
ATOM 1427 C C . TRP A 1 181 ? -3.752 15.8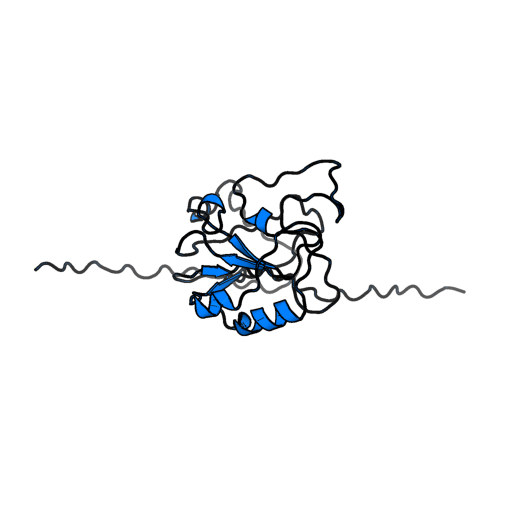87 -12.427 1.00 30.44 181 TRP A C 1
ATOM 1429 O O . TRP A 1 181 ? -2.632 16.191 -12.825 1.00 30.44 181 TRP A O 1
ATOM 1439 N N . GLY A 1 182 ? -4.623 15.190 -13.200 1.00 28.56 182 GLY A N 1
ATOM 1440 C CA . GLY A 1 182 ? -4.695 15.170 -14.698 1.00 28.56 182 GLY A CA 1
ATOM 1441 C C . GLY A 1 182 ? -3.887 14.135 -15.542 1.00 28.56 182 GLY A C 1
ATOM 1442 O O . GLY A 1 182 ? -2.675 14.086 -15.448 1.00 28.56 182 GLY A O 1
ATOM 1443 N N . ILE A 1 183 ? -4.566 13.398 -16.449 1.00 35.31 183 ILE A N 1
ATOM 1444 C CA . ILE A 1 183 ? -4.276 12.055 -17.063 1.00 35.31 183 ILE A CA 1
ATOM 1445 C C . ILE A 1 183 ? -3.468 12.020 -18.405 1.00 35.31 183 ILE A C 1
ATOM 1447 O O . ILE A 1 183 ? -3.692 12.916 -19.221 1.00 35.31 183 ILE A O 1
ATOM 1451 N N . ALA A 1 184 ? -2.694 10.928 -18.703 1.00 26.64 184 ALA A N 1
ATOM 1452 C CA . ALA A 1 184 ? -2.851 9.999 -19.885 1.00 26.64 184 ALA A CA 1
ATOM 1453 C C . ALA A 1 184 ? -1.761 8.889 -20.168 1.00 26.64 184 ALA A C 1
ATOM 1455 O O . ALA A 1 184 ? -0.713 9.217 -20.708 1.00 26.64 184 ALA A O 1
ATOM 1456 N N . MET A 1 185 ? -2.153 7.591 -20.023 1.00 28.95 185 MET A N 1
ATOM 1457 C CA . MET A 1 185 ? -1.993 6.343 -20.866 1.00 28.95 185 MET A CA 1
ATOM 1458 C C . MET A 1 185 ? -0.606 5.735 -21.274 1.00 28.95 185 MET A C 1
ATOM 1460 O O . MET A 1 185 ? 0.252 6.482 -21.730 1.00 28.95 185 MET A O 1
ATOM 1464 N N . PRO A 1 186 ? -0.477 4.387 -21.504 1.00 43.03 186 PRO A N 1
ATOM 1465 C CA . PRO A 1 186 ? -1.106 3.220 -20.851 1.00 43.03 186 PRO A CA 1
ATOM 1466 C C . PRO A 1 186 ? -0.135 2.060 -20.436 1.00 43.03 186 PRO A C 1
ATOM 1468 O O . PRO A 1 186 ? 0.976 1.916 -20.942 1.00 43.03 186 PRO A O 1
ATOM 1471 N N . THR A 1 187 ? -0.674 1.134 -19.618 1.00 30.72 187 THR A N 1
ATOM 1472 C CA . THR A 1 187 ? -0.192 -0.209 -19.173 1.00 30.72 187 THR A CA 1
ATOM 1473 C C . THR A 1 187 ? 0.998 -0.278 -18.209 1.00 30.72 187 THR A C 1
ATOM 1475 O O . THR A 1 187 ? 2.140 -0.317 -18.649 1.00 30.72 187 THR A O 1
ATOM 1478 N N . MET A 1 188 ? 0.730 -0.430 -16.902 1.00 32.66 188 MET A N 1
ATOM 1479 C CA . MET A 1 188 ? 1.759 -0.633 -15.868 1.00 32.66 188 MET A CA 1
ATOM 1480 C C . MET A 1 188 ? 1.267 -1.456 -14.670 1.00 32.66 188 MET A C 1
ATOM 1482 O O . MET A 1 188 ? 0.071 -1.516 -14.394 1.00 32.66 188 MET A O 1
ATOM 1486 N N . VAL A 1 189 ? 2.212 -2.065 -13.946 1.00 34.38 189 VAL A N 1
ATOM 1487 C CA . VAL A 1 189 ? 2.014 -2.485 -12.555 1.00 34.38 189 VAL A CA 1
ATOM 1488 C C . VAL A 1 189 ? 1.917 -1.196 -11.730 1.00 34.38 189 VAL A C 1
ATOM 1490 O O . VAL A 1 189 ? 2.845 -0.395 -11.658 1.00 34.38 189 VAL A O 1
ATOM 1493 N N . THR A 1 190 ? 0.745 -0.924 -11.175 1.00 36.91 190 THR A N 1
ATOM 1494 C CA . THR A 1 190 ? 0.488 0.310 -10.431 1.00 36.91 190 THR A CA 1
ATOM 1495 C C . THR A 1 190 ? 1.040 0.225 -9.021 1.00 36.91 190 THR A C 1
ATOM 1497 O O . THR A 1 190 ? 0.581 -0.596 -8.233 1.00 36.91 190 THR A O 1
ATOM 1500 N N . LEU A 1 191 ? 1.965 1.129 -8.709 1.00 42.69 191 LEU A N 1
ATOM 1501 C CA . LEU A 1 191 ? 2.511 1.362 -7.383 1.00 42.69 191 LEU A CA 1
ATOM 1502 C C . LEU A 1 191 ? 1.819 2.574 -6.740 1.00 42.69 191 LEU A C 1
ATOM 1504 O O . LEU A 1 191 ? 2.091 3.721 -7.073 1.00 42.69 191 LEU A O 1
ATOM 1508 N N . VAL A 1 192 ? 0.961 2.362 -5.749 1.00 42.66 192 VAL A N 1
ATOM 1509 C CA . VAL A 1 192 ? 0.386 3.497 -5.012 1.00 42.66 192 VAL A CA 1
ATOM 1510 C C . VAL A 1 192 ? 1.390 4.025 -3.977 1.00 42.66 192 VAL A C 1
ATOM 1512 O O . VAL A 1 192 ? 1.409 3.582 -2.831 1.00 42.66 192 VAL A O 1
ATOM 1515 N N . THR A 1 193 ? 2.236 4.984 -4.360 1.00 35.94 193 THR A N 1
ATOM 1516 C CA . THR A 1 193 ? 3.045 5.744 -3.396 1.00 35.94 193 THR A CA 1
ATOM 1517 C C . THR A 1 193 ? 2.190 6.804 -2.709 1.00 35.94 193 THR A C 1
ATOM 1519 O O . THR A 1 193 ? 2.093 7.929 -3.188 1.00 35.94 193 THR A O 1
ATOM 1522 N N . PHE A 1 194 ? 1.588 6.506 -1.564 1.00 41.41 194 PHE A N 1
ATOM 1523 C CA . PHE A 1 194 ? 0.993 7.574 -0.759 1.00 41.41 194 PHE A CA 1
ATOM 1524 C C . PHE A 1 194 ? 2.083 8.588 -0.383 1.00 41.41 194 PHE A C 1
ATOM 1526 O O . PHE A 1 194 ? 3.228 8.219 -0.147 1.00 41.41 194 PHE A O 1
ATOM 1533 N N . SER A 1 195 ? 1.763 9.880 -0.392 1.00 29.92 195 SER A N 1
ATOM 1534 C CA . SER A 1 195 ? 2.719 10.919 -0.020 1.00 29.92 195 SER A CA 1
ATOM 1535 C C . SER A 1 195 ? 2.049 11.938 0.886 1.00 29.92 195 SER A C 1
ATOM 1537 O O . SER A 1 195 ? 1.477 12.920 0.425 1.00 29.92 195 SER A O 1
ATOM 1539 N N . ALA A 1 196 ? 2.114 11.712 2.197 1.00 27.67 196 ALA A N 1
ATOM 1540 C CA . ALA A 1 196 ? 1.790 12.746 3.168 1.00 27.67 196 ALA A CA 1
ATOM 1541 C C . ALA A 1 196 ? 2.963 13.735 3.247 1.00 27.67 196 ALA A C 1
ATOM 1543 O O . ALA A 1 196 ? 3.923 13.502 3.982 1.00 27.67 196 ALA A O 1
ATOM 1544 N N . LEU A 1 197 ? 2.915 14.832 2.488 1.00 24.56 197 LEU A N 1
ATOM 1545 C CA . LEU A 1 197 ? 3.851 15.938 2.686 1.00 24.56 197 LEU A CA 1
ATOM 1546 C C . LEU A 1 197 ? 3.574 16.578 4.052 1.00 24.56 197 LEU A C 1
ATOM 1548 O O . LEU A 1 197 ? 2.611 17.321 4.232 1.00 24.56 197 LEU A O 1
ATOM 1552 N N . ALA A 1 198 ? 4.417 16.272 5.036 1.00 25.05 198 ALA A N 1
ATOM 1553 C CA . ALA A 1 198 ? 4.442 17.004 6.291 1.00 25.05 198 ALA A CA 1
ATOM 1554 C C . ALA A 1 198 ? 5.213 18.314 6.077 1.00 25.05 198 ALA A C 1
ATOM 1556 O O . ALA A 1 198 ? 6.439 18.349 6.195 1.00 25.05 198 ALA A O 1
ATOM 1557 N N . GLU A 1 199 ? 4.510 19.405 5.770 1.00 26.23 199 GLU A N 1
ATOM 1558 C CA . GLU A 1 199 ? 5.079 20.722 6.047 1.00 26.23 199 GLU A CA 1
ATOM 1559 C C . GLU A 1 199 ? 5.139 20.916 7.572 1.00 26.23 199 GLU A C 1
ATOM 1561 O O . GLU A 1 199 ? 4.152 20.648 8.269 1.00 26.23 199 GLU A O 1
ATOM 1566 N N . PRO A 1 200 ? 6.274 21.362 8.137 1.00 29.25 200 PRO A N 1
ATOM 1567 C CA . PRO A 1 200 ? 6.312 21.752 9.534 1.00 29.25 200 PRO A CA 1
ATOM 1568 C C . PRO A 1 200 ? 5.405 22.973 9.717 1.00 29.25 200 PRO A C 1
ATOM 1570 O O . PRO A 1 200 ? 5.746 24.077 9.295 1.00 29.25 200 PRO A O 1
ATOM 1573 N N . LEU A 1 201 ? 4.248 22.783 10.357 1.00 29.61 201 LEU A N 1
ATOM 1574 C CA . LEU A 1 201 ? 3.420 23.898 10.811 1.00 29.61 201 LEU A CA 1
ATOM 1575 C C . LEU A 1 201 ? 4.280 24.795 11.720 1.00 29.61 201 LEU A C 1
ATOM 1577 O O . LEU A 1 201 ? 4.828 24.293 12.710 1.00 29.61 201 LEU A O 1
ATOM 1581 N N . PRO A 1 202 ? 4.423 26.101 11.429 1.00 33.66 202 PRO A N 1
ATOM 1582 C CA . PRO A 1 202 ? 5.073 27.007 12.356 1.00 33.66 202 PRO A CA 1
ATOM 1583 C C . PRO A 1 202 ? 4.267 27.033 13.655 1.00 33.66 202 PRO A C 1
ATOM 1585 O O . PRO A 1 202 ? 3.039 27.140 13.658 1.00 33.66 202 PRO A O 1
ATOM 1588 N N . TRP A 1 203 ? 4.975 26.899 14.771 1.00 32.22 203 TRP A N 1
ATOM 1589 C CA . TRP A 1 203 ? 4.398 27.044 16.098 1.00 32.22 203 TRP A CA 1
ATOM 1590 C C . TRP A 1 203 ? 3.735 28.435 16.221 1.00 32.22 203 TRP A C 1
ATOM 1592 O O . TRP A 1 203 ? 4.293 29.420 15.727 1.00 32.22 203 TRP A O 1
ATOM 1602 N N . PRO A 1 204 ? 2.562 28.565 16.862 1.00 33.69 204 PRO A N 1
ATOM 1603 C CA . 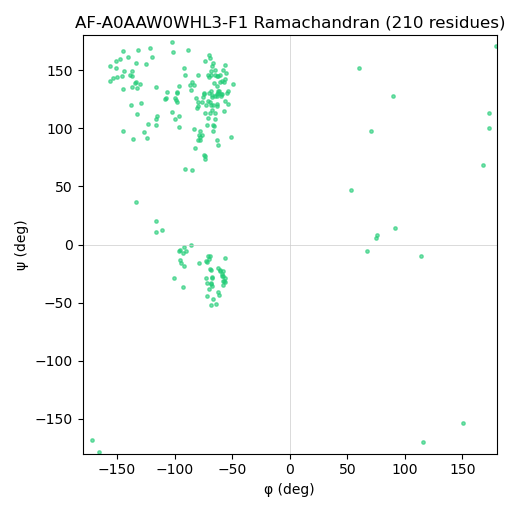PRO A 1 204 ? 1.978 29.877 17.086 1.00 33.69 204 PRO A CA 1
ATOM 1604 C C . PRO A 1 204 ? 2.799 30.625 18.138 1.00 33.69 204 PRO A C 1
ATOM 1606 O O . PRO A 1 204 ? 2.745 30.282 19.318 1.00 33.69 204 PRO A O 1
ATOM 1609 N N . THR A 1 205 ? 3.533 31.658 17.706 1.00 40.59 205 THR A N 1
ATOM 1610 C CA . THR A 1 205 ? 4.038 32.744 18.557 1.00 40.59 205 THR A CA 1
ATOM 1611 C C . THR A 1 205 ? 2.910 33.325 19.382 1.00 40.59 205 THR A C 1
ATOM 1613 O O . THR A 1 205 ? 2.222 34.242 18.945 1.00 40.59 205 THR A O 1
ATOM 1616 N N . ASP A 1 206 ? 2.727 32.798 20.598 1.00 42.94 206 ASP A N 1
ATOM 1617 C CA . ASP A 1 206 ? 1.922 33.443 21.628 1.00 42.94 206 ASP A CA 1
ATOM 1618 C C . ASP A 1 206 ? 2.580 34.778 21.985 1.00 42.94 206 ASP A C 1
ATOM 1620 O O . ASP A 1 206 ? 3.466 34.900 22.833 1.00 42.94 206 ASP A O 1
ATOM 1624 N N . GLY A 1 207 ? 2.168 35.804 21.250 1.00 49.75 207 GLY A N 1
ATOM 1625 C CA . GLY A 1 207 ? 2.360 37.190 21.603 1.00 49.75 207 GLY A CA 1
ATOM 1626 C C . GLY A 1 207 ? 1.393 37.567 22.718 1.00 49.75 207 GLY A C 1
ATOM 1627 O O . GLY A 1 207 ? 0.426 38.283 22.475 1.00 49.75 207 GLY A O 1
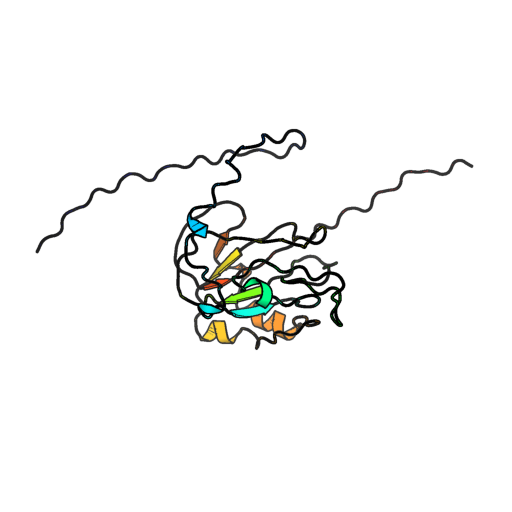ATOM 1628 N N . ARG A 1 208 ? 1.693 37.165 23.955 1.00 39.59 208 ARG A N 1
ATOM 1629 C CA . ARG A 1 208 ? 1.208 37.859 25.153 1.00 39.59 208 ARG A CA 1
ATOM 1630 C C . ARG A 1 208 ? 2.377 38.204 26.057 1.00 39.59 208 ARG A C 1
ATOM 1632 O O . ARG A 1 208 ? 2.855 37.408 26.857 1.00 39.59 208 ARG A O 1
ATOM 1639 N N . ARG A 1 209 ? 2.829 39.452 25.918 1.00 41.38 209 ARG A N 1
ATOM 1640 C CA . ARG A 1 209 ? 3.674 40.116 26.910 1.00 41.38 209 ARG A CA 1
ATOM 1641 C C . ARG A 1 209 ? 2.895 40.239 28.218 1.00 41.38 209 ARG A C 1
ATOM 1643 O O . ARG A 1 209 ? 1.760 40.713 28.225 1.00 41.38 209 ARG A O 1
ATOM 1650 N N . HIS A 1 210 ? 3.546 39.829 29.299 1.00 40.81 210 HIS A N 1
ATOM 1651 C CA . HIS A 1 210 ? 3.154 40.107 30.671 1.00 40.81 210 HIS A CA 1
ATOM 1652 C C . HIS A 1 210 ? 2.969 41.614 30.897 1.00 40.81 210 HIS A C 1
ATOM 1654 O O . HIS A 1 210 ? 3.833 42.413 30.535 1.00 40.81 210 HIS A O 1
ATOM 1660 N N . GLY A 1 211 ? 1.845 41.976 31.515 1.00 39.75 211 GLY A N 1
ATOM 1661 C CA . GLY A 1 211 ? 1.751 43.168 32.349 1.00 39.75 211 GLY A CA 1
ATOM 1662 C C . GLY A 1 211 ? 2.271 42.839 33.749 1.00 39.75 211 GLY A C 1
ATOM 1663 O O . GLY A 1 211 ? 1.975 41.762 34.273 1.00 39.75 211 GLY A O 1
ATOM 1664 N N . GLY A 1 212 ? 3.053 43.760 34.306 1.00 31.69 212 GLY A N 1
ATOM 1665 C CA . GLY A 1 212 ? 3.692 43.692 35.619 1.00 31.69 212 GLY A CA 1
ATOM 1666 C C . GLY A 1 212 ? 4.828 44.693 35.688 1.00 31.69 212 GLY A C 1
ATOM 1667 O O . GLY A 1 212 ? 5.861 44.410 35.047 1.00 31.69 212 GLY A O 1
#

Organism: Cherax quadricarinatus (NCBI:txid27406)

Sequence (212 aa):
GRVKRTNFSPPVTFTLSYIPPDMAQRPVVSTSRDQKPKFAELNNLISEKLGGRVLFTTDDWFAVAENMLKENEAEWKEGEFTECGKWMDGWETRRKRKPGHDWCIIKLGVAGVVAGVDVDTSHFTGNYVPQVSLQAAVLTPAEEALIPERQSVMGNEASDHDLQQVARLHSEQWVMEVCVWGIAMPTMVTLVTFSALAEPLPWPTDGRRHGG

Nearest PDB structures (foldseek):
  1sg3-assembly1_B  TM=7.208E-01  e=5.493E-07  Saccharomyces cerevisiae
  1o59-assembly1_A  TM=7.662E-01  e=2.364E-06  Saccharomyces cerevisiae
  1sg3-assembly1_A  TM=7.554E-01  e=3.619E-06  Saccharomyces cerevisiae

pLDDT: mean 70.63, std 26.01, range [22.33, 97.81]

InterPro domains:
  IPR005164 Allantoicase [PTHR12045] (24-176)
  IPR008979 Galactose-binding-like domain superfamily [SSF49785] (30-147)
  IPR015908 Allantoicase domain [PF03561] (51-146)

Foldseek 3Di:
DDDDDDDDDDDDDDDDDDDDDDDDDDPPPPPPPPDDDPCVVDDDQLAVVLVKDWLFKQAQAQHFAVLVNHPDDWDDDPPDADPRGHDGSHGDGDDDPDFWFIFTFMFTSDKWFDP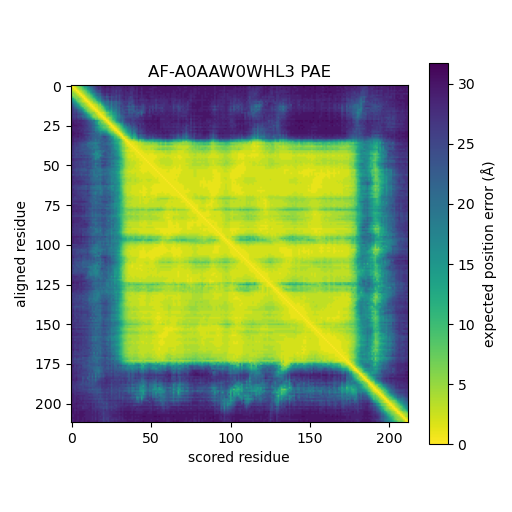DDDDDQPPVVPVGFPFWFWFFAADDPVLSVLQDGDDRDHRDGQDPSNVVSNVVNVRVPTHRQDDPPDHDDGIGGIGGTTIRGDDPDDDDPPPDDDDD

Mean predicted aligned error: 13.76 Å

Radius of gyration: 21.31 Å; Cα contacts (8 Å, |Δi|>4): 302; chains: 1; bounding box: 44×55×84 Å

Secondary structure (DSSP, 8-state):
---PPPPPPPP-PPP--------S--------TT---GGGGS--TT-GGGT-EEEEESEESSB-GGGGG--SPPP--TT-EETTEE--SS-B-----SSS---EEEE-SS-----------TT-TTTS-S--EEEEE---HHHHTTSPPP---TTEE--HHHHHHHGGG-GGGSEEEEESS-------EEE---------PPP-----PPP-